Protein AF-A0A1R2C4S9-F1 (afdb_monomer_lite)

Secondary structure (DSSP, 8-state):
-----TT------SHHHHHHHHHHHHHHHHH-TT-HHHHHHHHHHHSSS---HHHHHHHHHHTGGGTTS--PPPHHHHHHHHHHHHHHTT-HHHHGGGSTT--HHHHHHHHHHHHHHHHHHHSTT--GGGS--S-HHHHTTSHHHHHHHH--TTS-HHHHHH----HHHHHHHHHHHHHHHHHHHTT---HHHHHHHH-S-----PPPP----------

Radius of gyration: 25.65 Å; chains: 1; bounding box: 64×64×57 Å

Organism: NCBI:txid5963

Structure (mmCIF, N/CA/C/O backbone):
data_AF-A0A1R2C4S9-F1
#
_entry.id   AF-A0A1R2C4S9-F1
#
loop_
_atom_site.group_PDB
_atom_site.id
_atom_site.type_symbol
_atom_site.label_atom_id
_atom_site.label_alt_id
_atom_site.label_comp_id
_atom_site.label_asym_id
_atom_site.label_entity_id
_atom_site.label_seq_id
_atom_site.pdbx_PDB_ins_code
_atom_site.Cartn_x
_atom_site.Cartn_y
_atom_site.Cartn_z
_atom_site.occupancy
_atom_site.B_iso_or_equiv
_atom_site.auth_seq_id
_atom_site.auth_comp_id
_atom_site.auth_asym_id
_atom_site.auth_atom_id
_atom_site.pdbx_PDB_model_num
ATOM 1 N N . MET A 1 1 ? 7.657 27.910 24.500 1.00 35.84 1 MET A N 1
ATOM 2 C CA . MET A 1 1 ? 8.066 26.698 23.753 1.00 35.84 1 MET A CA 1
ATOM 3 C C . MET A 1 1 ? 7.091 25.576 24.098 1.00 35.84 1 MET A C 1
ATOM 5 O O . MET A 1 1 ? 7.087 25.134 25.235 1.00 35.84 1 MET A O 1
ATOM 9 N N . LYS A 1 2 ? 6.164 25.211 23.198 1.00 35.69 2 LYS A N 1
ATOM 10 C CA . LYS A 1 2 ? 5.132 24.192 23.479 1.00 35.69 2 LYS A CA 1
ATOM 11 C C . LYS A 1 2 ? 5.667 22.795 23.142 1.00 35.69 2 LYS A C 1
ATOM 13 O O . LYS A 1 2 ? 6.076 22.551 22.010 1.00 35.69 2 LYS A O 1
ATOM 18 N N . ASP A 1 3 ? 5.636 21.910 24.136 1.00 40.53 3 ASP A N 1
ATOM 19 C CA . ASP A 1 3 ? 6.006 20.492 24.088 1.00 40.53 3 ASP A CA 1
ATOM 20 C C . ASP A 1 3 ? 5.394 19.738 22.894 1.00 40.53 3 ASP A C 1
ATOM 22 O O . ASP A 1 3 ? 4.250 19.279 22.932 1.00 40.53 3 ASP A O 1
ATOM 26 N N . ASN A 1 4 ? 6.189 19.544 21.841 1.00 35.97 4 ASN A N 1
ATOM 27 C CA . ASN A 1 4 ? 5.798 18.817 20.627 1.00 35.97 4 ASN A CA 1
ATOM 28 C C . ASN A 1 4 ? 6.159 17.313 20.659 1.00 35.97 4 ASN A C 1
ATOM 30 O O . ASN A 1 4 ? 5.983 16.598 19.674 1.00 35.97 4 ASN A O 1
ATOM 34 N N . LEU A 1 5 ? 6.641 16.797 21.796 1.00 45.56 5 LEU A N 1
ATOM 35 C CA . LEU A 1 5 ? 7.156 15.423 21.924 1.00 45.56 5 LEU A CA 1
ATOM 36 C C . LEU A 1 5 ? 6.117 14.379 22.379 1.00 45.56 5 LEU A C 1
ATOM 38 O O . LEU A 1 5 ? 6.393 13.181 22.353 1.00 45.56 5 LEU A O 1
ATOM 42 N N . LYS A 1 6 ? 4.896 14.776 22.766 1.00 50.03 6 LYS A N 1
ATOM 43 C CA . LYS A 1 6 ? 3.965 13.875 23.485 1.00 50.03 6 LYS A CA 1
ATOM 44 C C . LYS A 1 6 ? 3.029 13.011 22.618 1.00 50.03 6 LYS A C 1
ATOM 46 O O . LYS A 1 6 ? 2.237 12.254 23.176 1.00 50.03 6 LYS A O 1
ATOM 51 N N . TYR A 1 7 ? 3.094 13.079 21.281 1.00 48.03 7 TYR A N 1
ATOM 52 C CA . TYR A 1 7 ? 2.058 12.490 20.402 1.00 48.03 7 TYR A CA 1
ATOM 53 C C . TYR A 1 7 ? 2.474 11.328 19.488 1.00 48.03 7 TYR A C 1
ATOM 55 O O . TYR A 1 7 ? 1.641 10.843 18.723 1.00 48.03 7 TYR A O 1
ATOM 63 N N . LYS A 1 8 ? 3.707 10.818 19.559 1.00 53.72 8 LYS A N 1
ATOM 64 C CA . LYS A 1 8 ? 4.197 9.848 18.559 1.00 53.72 8 LYS A CA 1
ATOM 65 C C . LYS A 1 8 ? 4.569 8.467 19.096 1.00 53.72 8 LYS A C 1
ATOM 67 O O . LYS A 1 8 ? 5.447 7.813 18.543 1.00 53.72 8 LYS A O 1
ATOM 72 N N . LYS A 1 9 ? 3.867 7.951 20.110 1.00 61.09 9 LYS A N 1
ATOM 73 C CA . LYS A 1 9 ? 3.976 6.512 20.399 1.00 61.09 9 LYS A CA 1
ATOM 74 C C . LYS A 1 9 ? 3.210 5.730 19.328 1.00 61.09 9 LYS A C 1
ATOM 76 O O . LYS A 1 9 ? 1.982 5.624 19.373 1.00 61.09 9 LYS A O 1
ATOM 81 N N . LEU A 1 10 ? 3.945 5.254 18.323 1.00 63.09 10 LEU A N 1
ATOM 82 C CA . LEU A 1 10 ? 3.444 4.369 17.272 1.00 63.09 10 LEU A CA 1
ATOM 83 C C . LEU A 1 10 ? 2.809 3.123 17.908 1.00 63.09 10 LEU A C 1
ATOM 85 O O . LEU A 1 10 ? 3.190 2.691 18.996 1.00 63.09 10 LEU A O 1
ATOM 89 N N . TRP A 1 11 ? 1.790 2.572 17.259 1.00 66.50 11 TRP A N 1
ATOM 90 C CA . TRP A 1 11 ? 1.245 1.266 17.627 1.00 66.50 11 TRP A CA 1
ATOM 91 C C . TRP A 1 11 ? 2.257 0.218 17.136 1.00 66.50 11 TRP A C 1
ATOM 93 O O . TRP A 1 11 ? 2.224 -0.137 15.956 1.00 66.50 11 TRP A O 1
ATOM 103 N N . SER A 1 12 ? 3.243 -0.157 17.966 1.00 56.84 12 SER A N 1
ATOM 104 C CA . SER A 1 12 ? 4.278 -1.123 17.566 1.00 56.84 12 SER A CA 1
ATOM 105 C C . SER A 1 12 ? 3.708 -2.550 17.549 1.00 56.84 12 SER A C 1
ATOM 107 O O . SER A 1 12 ? 2.515 -2.761 17.765 1.00 56.84 12 SER A O 1
ATOM 109 N N . LEU A 1 13 ? 4.531 -3.537 17.203 1.00 54.06 13 LEU A N 1
ATOM 110 C CA . LEU A 1 13 ? 4.179 -4.963 17.168 1.00 54.06 13 LEU A CA 1
ATOM 111 C C . LEU A 1 13 ? 4.847 -5.715 18.337 1.00 54.06 13 LEU A C 1
ATOM 113 O O . LEU A 1 13 ? 5.388 -6.796 18.161 1.00 54.06 13 LEU A O 1
ATOM 117 N N . ASP A 1 14 ? 4.848 -5.120 19.527 1.00 56.97 14 ASP A N 1
ATOM 118 C CA . ASP A 1 14 ? 5.255 -5.763 20.784 1.00 56.97 14 ASP A CA 1
ATOM 119 C C . ASP A 1 14 ? 4.114 -6.625 21.359 1.00 56.97 14 ASP A C 1
ATOM 121 O O . ASP A 1 14 ? 2.940 -6.341 21.123 1.00 56.97 14 ASP A O 1
ATOM 125 N N . VAL A 1 15 ? 4.442 -7.596 22.222 1.00 55.81 15 VAL A N 1
ATOM 126 C CA . VAL A 1 15 ? 3.488 -8.459 22.964 1.00 55.81 15 VAL A CA 1
ATOM 127 C C . VAL A 1 15 ? 2.365 -7.658 23.644 1.00 55.81 15 VAL A C 1
ATOM 129 O O . VAL A 1 15 ? 1.211 -8.078 23.661 1.00 55.81 15 VAL A O 1
ATOM 132 N N . ARG A 1 16 ? 2.677 -6.445 24.119 1.00 57.28 16 ARG A N 1
ATOM 133 C CA . ARG A 1 16 ? 1.704 -5.504 24.697 1.00 57.28 16 ARG A CA 1
ATOM 134 C C . ARG A 1 16 ? 0.563 -5.159 23.730 1.00 57.28 16 ARG A C 1
ATOM 136 O O . ARG A 1 16 ? -0.572 -5.029 24.169 1.00 57.28 16 ARG A O 1
ATOM 143 N N . HIS A 1 17 ? 0.828 -5.067 22.426 1.00 66.62 17 HIS A N 1
ATOM 144 C CA . HIS A 1 17 ? -0.144 -4.650 21.411 1.00 66.62 17 HIS A CA 1
ATOM 145 C C . HIS A 1 17 ? -1.146 -5.724 21.006 1.00 66.62 17 HIS A C 1
ATOM 147 O O . HIS A 1 17 ? -2.209 -5.354 20.528 1.00 66.62 17 HIS A O 1
ATOM 153 N N . ILE A 1 18 ? -0.875 -7.010 21.246 1.00 73.12 18 ILE A N 1
ATOM 154 C CA . ILE A 1 18 ? -1.893 -8.062 21.068 1.00 73.12 18 ILE A CA 1
ATOM 155 C C . ILE A 1 18 ? -3.021 -7.853 22.085 1.00 73.12 18 ILE A C 1
ATOM 157 O O . ILE A 1 18 ? -4.198 -7.950 21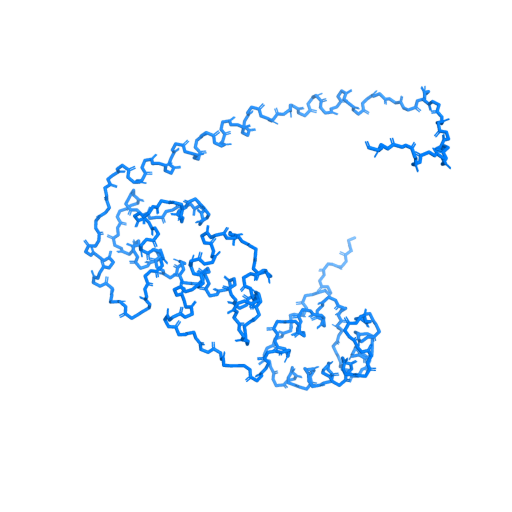.750 1.00 73.12 18 ILE A O 1
ATOM 161 N N . GLN A 1 19 ? -2.664 -7.484 23.317 1.00 79.12 19 GLN A N 1
ATOM 162 C CA . GLN A 1 19 ? -3.642 -7.168 24.349 1.00 79.12 19 GLN A CA 1
ATOM 163 C C . GLN A 1 19 ? -4.336 -5.828 24.079 1.00 79.12 19 GLN A C 1
ATOM 165 O O . GLN A 1 19 ? -5.550 -5.742 24.235 1.00 79.12 19 GLN A O 1
ATOM 170 N N . GLU A 1 20 ? -3.609 -4.805 23.603 1.00 83.56 20 GLU A N 1
ATOM 171 C CA . GLU A 1 20 ? -4.245 -3.549 23.168 1.00 83.56 20 GLU A CA 1
ATOM 172 C C . GLU A 1 20 ? -5.217 -3.762 21.995 1.00 83.56 20 GLU A C 1
ATOM 174 O O . GLU A 1 20 ? -6.274 -3.135 21.965 1.00 83.56 20 GLU A O 1
ATOM 179 N N . ASP A 1 21 ? -4.869 -4.631 21.042 1.00 87.75 21 ASP A N 1
ATOM 180 C CA . ASP A 1 21 ? -5.708 -4.963 19.889 1.00 87.75 21 ASP A CA 1
ATOM 181 C C . ASP A 1 21 ? -6.969 -5.713 20.329 1.00 87.75 21 ASP A C 1
ATOM 183 O O . ASP A 1 21 ? -8.054 -5.336 19.896 1.00 87.75 21 ASP A O 1
ATOM 187 N N . LYS A 1 22 ? -6.853 -6.682 21.249 1.00 88.06 22 LYS A N 1
ATOM 188 C CA . LYS A 1 22 ? -8.006 -7.400 21.815 1.00 88.06 22 LYS A CA 1
ATOM 189 C C . LYS A 1 22 ? -8.966 -6.458 22.547 1.00 88.06 22 LYS A C 1
ATOM 191 O O . LYS A 1 22 ? -10.160 -6.465 22.291 1.00 88.06 22 LYS A O 1
ATOM 196 N N . VAL A 1 23 ? -8.443 -5.573 23.399 1.00 89.56 23 VAL A N 1
ATOM 197 C CA . VAL A 1 23 ? -9.281 -4.587 24.107 1.00 89.56 23 VAL A CA 1
ATOM 198 C C . VAL A 1 23 ? -9.929 -3.603 23.124 1.00 89.56 23 VAL A C 1
ATOM 200 O O . VAL A 1 23 ? -11.071 -3.179 23.310 1.00 89.56 23 VAL A O 1
ATOM 203 N N . LEU A 1 24 ? -9.212 -3.209 22.067 1.00 90.38 24 LEU A N 1
ATOM 204 C CA . LEU A 1 24 ? -9.782 -2.377 21.012 1.00 90.38 24 LEU A CA 1
ATOM 205 C C . LEU A 1 24 ? -10.889 -3.121 20.249 1.00 90.38 24 LEU A C 1
ATOM 207 O O . LEU A 1 24 ? -11.897 -2.496 19.927 1.00 90.38 24 LEU A O 1
ATOM 211 N N . GLU A 1 25 ? -10.724 -4.414 19.982 1.00 91.69 25 GLU A N 1
ATOM 212 C CA . GLU A 1 25 ? -11.737 -5.274 19.367 1.00 91.69 25 GLU A CA 1
ATOM 213 C C . GLU A 1 25 ? -13.010 -5.340 20.219 1.00 91.69 25 GLU A C 1
ATOM 215 O O . GLU A 1 25 ? -14.068 -4.934 19.730 1.00 91.69 25 GLU A O 1
ATOM 220 N N . ASP A 1 26 ? -12.885 -5.664 21.510 1.00 91.81 26 ASP A N 1
ATOM 221 C CA . ASP A 1 26 ? -14.004 -5.716 22.464 1.00 91.81 26 ASP A CA 1
ATOM 222 C C . ASP A 1 26 ? -14.781 -4.383 22.503 1.00 91.81 26 ASP A C 1
ATOM 224 O O . ASP A 1 26 ? -16.014 -4.329 22.491 1.00 91.81 26 ASP A O 1
ATOM 228 N N . TYR A 1 27 ? -14.067 -3.252 22.514 1.00 91.69 27 TYR A N 1
ATOM 229 C CA . TYR A 1 27 ? -14.706 -1.936 22.529 1.00 91.69 27 TYR A CA 1
ATOM 230 C C . TYR A 1 27 ? -15.342 -1.534 21.203 1.00 91.69 27 TYR A C 1
ATOM 232 O O . TYR A 1 27 ? -16.311 -0.764 21.204 1.00 91.69 27 TYR A O 1
ATOM 240 N N . VAL A 1 28 ? -14.807 -1.999 20.077 1.00 92.00 28 VAL A N 1
ATOM 241 C CA . VAL A 1 28 ? -15.431 -1.773 18.773 1.00 92.00 28 V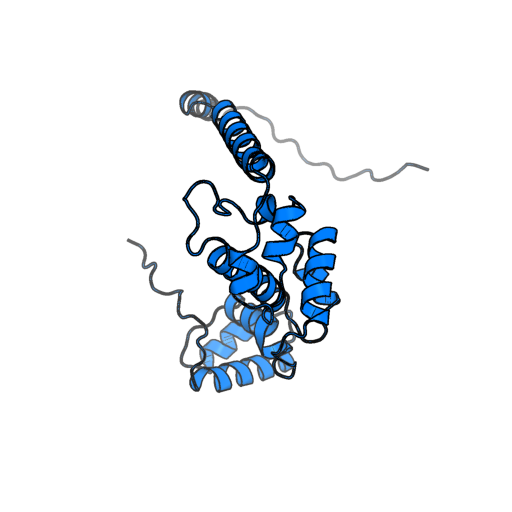AL A CA 1
ATOM 242 C C . VAL A 1 28 ? -16.701 -2.606 18.638 1.00 92.00 28 VAL A C 1
ATOM 244 O O . VAL A 1 28 ? -17.677 -2.090 18.091 1.00 92.00 28 VAL A O 1
ATOM 247 N N . GLU A 1 29 ? -16.722 -3.827 19.169 1.00 90.12 29 GLU A N 1
ATOM 248 C CA . GLU A 1 29 ? -17.923 -4.661 19.239 1.00 90.12 29 GLU A CA 1
ATOM 249 C C . GLU A 1 29 ? -18.995 -4.017 20.134 1.00 90.12 29 GLU A C 1
ATOM 251 O O . GLU A 1 29 ? -20.140 -3.860 19.715 1.00 90.12 29 GLU A O 1
ATOM 256 N N . LEU A 1 30 ? -18.603 -3.502 21.305 1.00 91.56 30 LEU A N 1
ATOM 257 C CA . LEU A 1 30 ? -19.527 -2.901 22.270 1.00 91.56 30 LEU A CA 1
ATOM 258 C C . LEU A 1 30 ? -20.089 -1.526 21.855 1.00 91.56 30 LEU A C 1
ATOM 260 O O . LEU A 1 30 ? -21.263 -1.238 22.083 1.00 91.56 30 LEU A O 1
ATOM 264 N N . TYR A 1 31 ? -19.264 -0.625 21.306 1.00 89.75 31 TYR A N 1
ATOM 265 C CA . TYR A 1 31 ? -19.677 0.760 20.994 1.00 89.75 31 TYR A CA 1
ATOM 266 C C . TYR A 1 31 ? -19.898 1.035 19.506 1.00 89.75 31 TYR A C 1
ATOM 268 O O . TYR A 1 31 ? -20.345 2.133 19.144 1.00 89.75 31 TYR A O 1
ATOM 276 N N . GLY A 1 32 ? -19.553 0.082 18.643 1.00 87.94 32 GLY A N 1
ATOM 277 C CA . GLY A 1 32 ? -19.592 0.232 17.198 1.00 87.94 32 GLY A CA 1
ATOM 278 C C . GLY A 1 32 ? -18.519 1.172 16.631 1.00 87.94 32 GLY A C 1
ATOM 279 O O . GLY A 1 32 ? -17.887 1.989 17.302 1.00 87.94 32 GLY A O 1
ATOM 280 N N . ARG A 1 33 ? -18.362 1.125 15.305 1.00 88.00 33 ARG A N 1
ATOM 281 C CA . ARG A 1 33 ? -17.308 1.825 14.533 1.00 88.00 33 ARG A CA 1
ATOM 282 C C . ARG A 1 33 ? -17.546 3.330 14.319 1.00 88.00 33 ARG A C 1
ATOM 284 O O . ARG A 1 33 ? -16.886 3.943 13.481 1.00 88.00 33 ARG A O 1
ATOM 291 N N . LYS A 1 34 ? -18.511 3.930 15.024 1.00 86.56 34 LYS A N 1
ATOM 292 C CA . LYS A 1 34 ? -18.878 5.354 14.881 1.00 86.56 34 LYS A CA 1
ATOM 293 C C . LYS A 1 34 ? -18.294 6.230 15.998 1.00 86.56 34 LYS A C 1
ATOM 295 O O . LYS A 1 34 ? -18.044 7.411 15.781 1.00 86.56 34 LYS A O 1
ATOM 300 N N . ASN A 1 35 ? -17.981 5.647 17.159 1.00 89.69 35 ASN A N 1
ATOM 301 C CA . ASN A 1 35 ? -17.670 6.390 18.386 1.00 89.69 35 ASN A CA 1
ATOM 302 C C . ASN A 1 35 ? -16.201 6.276 18.837 1.00 89.69 35 ASN A C 1
ATOM 304 O O . ASN A 1 35 ? -15.906 6.069 20.016 1.00 89.69 35 ASN A O 1
ATOM 308 N N . TRP A 1 36 ? -15.252 6.491 17.919 1.00 91.31 36 TRP A N 1
ATOM 309 C CA . TRP A 1 36 ? -13.807 6.351 18.178 1.00 91.31 36 TRP A CA 1
ATOM 310 C C . TRP A 1 36 ? -13.270 7.215 19.327 1.00 91.31 36 TRP A C 1
ATOM 312 O O . TRP A 1 36 ? -12.324 6.814 20.000 1.00 91.31 36 TRP A O 1
ATOM 322 N N . LYS A 1 37 ? -13.871 8.386 19.594 1.00 91.31 37 LYS A N 1
ATOM 323 C CA . LYS A 1 37 ? -13.505 9.234 20.746 1.00 91.31 37 LYS A CA 1
ATOM 324 C C . LYS A 1 37 ? -13.796 8.538 22.080 1.00 91.31 37 LYS A C 1
ATOM 326 O O . LYS A 1 37 ? -12.971 8.598 22.987 1.00 91.31 37 LYS A O 1
ATOM 331 N N . LYS A 1 38 ? -14.953 7.877 22.195 1.00 91.00 38 LYS A N 1
ATOM 332 C CA . LYS A 1 38 ? -15.356 7.130 23.397 1.00 91.00 38 LYS A CA 1
ATOM 333 C C . LYS A 1 38 ? -14.485 5.888 23.570 1.00 91.00 38 LYS A C 1
ATOM 335 O O . LYS A 1 38 ? -13.969 5.670 24.662 1.00 91.00 38 LYS A O 1
ATOM 340 N N . ILE A 1 39 ? -14.263 5.153 22.478 1.00 90.31 39 ILE A N 1
ATOM 341 C CA . ILE A 1 39 ? -13.388 3.973 22.444 1.00 90.31 39 ILE A CA 1
ATOM 342 C C . ILE A 1 39 ? -11.979 4.345 22.913 1.00 90.31 39 ILE A C 1
ATOM 344 O O . ILE A 1 39 ? -11.479 3.753 23.859 1.00 90.31 39 ILE A O 1
ATOM 348 N N . ALA A 1 40 ? -11.370 5.387 22.343 1.00 90.12 40 ALA A N 1
ATOM 349 C CA . ALA A 1 40 ? -10.016 5.803 22.706 1.00 90.12 40 ALA A CA 1
ATOM 350 C C . ALA A 1 40 ? -9.878 6.241 24.173 1.00 90.12 40 ALA A C 1
ATOM 352 O O . ALA A 1 40 ? -8.857 5.952 24.798 1.00 90.12 40 ALA A O 1
ATOM 353 N N . LYS A 1 41 ? -10.896 6.912 24.735 1.00 89.81 41 LYS A N 1
ATOM 354 C CA . LYS A 1 41 ? -10.920 7.271 26.162 1.00 89.81 41 LYS A CA 1
ATOM 355 C C . LYS A 1 41 ? -10.920 6.022 27.040 1.00 89.81 41 LYS A C 1
ATOM 357 O O . LYS A 1 41 ? -10.074 5.919 27.917 1.00 89.81 41 LYS A O 1
ATOM 362 N N . LYS A 1 42 ? -11.822 5.070 26.782 1.00 89.81 42 LYS A N 1
ATOM 363 C CA . LYS A 1 42 ? -11.895 3.825 27.563 1.00 89.81 42 LYS A CA 1
ATOM 364 C C . LYS A 1 42 ? -10.638 2.972 27.409 1.00 89.81 42 LYS A C 1
ATOM 366 O O . LYS A 1 42 ? -10.083 2.528 28.405 1.00 89.81 42 LYS A O 1
ATOM 371 N N . LEU A 1 43 ? -10.129 2.855 26.184 1.00 88.00 43 LEU A N 1
ATOM 372 C CA . LEU A 1 43 ? -8.879 2.165 25.884 1.00 88.00 43 LEU A CA 1
ATOM 373 C C . LEU A 1 43 ? -7.692 2.775 26.652 1.00 88.00 43 LEU A C 1
ATOM 375 O O . LEU A 1 43 ? -6.913 2.055 27.257 1.00 88.00 43 LEU A O 1
ATOM 379 N N . THR A 1 44 ? -7.582 4.106 26.686 1.00 87.50 44 THR A N 1
ATOM 380 C CA . THR A 1 44 ? -6.521 4.806 27.435 1.00 87.50 44 THR A CA 1
ATOM 381 C C . THR A 1 44 ? -6.657 4.654 28.953 1.00 87.50 44 THR A C 1
ATOM 383 O O . THR A 1 44 ? -5.660 4.730 29.656 1.00 87.50 44 THR A O 1
ATOM 386 N N . LEU A 1 45 ? -7.873 4.476 29.477 1.00 86.81 45 LEU A N 1
ATOM 387 C CA . LEU A 1 45 ? -8.080 4.234 30.910 1.00 86.81 45 LEU A CA 1
ATOM 388 C C . LEU A 1 45 ? -7.710 2.802 31.306 1.00 86.81 45 LEU A C 1
ATOM 390 O O . LEU A 1 45 ? -7.235 2.580 32.412 1.00 86.81 45 LEU A O 1
ATOM 394 N N . GLN A 1 46 ? -7.927 1.839 30.410 1.00 84.88 46 GLN A N 1
ATOM 395 C CA . GLN A 1 46 ? -7.654 0.427 30.674 1.00 84.88 46 GLN A CA 1
ATOM 396 C C . GLN A 1 46 ? -6.185 0.046 30.453 1.00 84.88 46 GLN A C 1
ATOM 398 O O . GLN A 1 46 ? -5.700 -0.913 31.045 1.00 84.88 46 GLN A O 1
ATOM 403 N N . ILE A 1 47 ? -5.473 0.777 29.597 1.00 82.62 47 ILE A N 1
ATOM 404 C CA . ILE A 1 47 ? -4.093 0.475 29.216 1.00 82.62 47 ILE A CA 1
ATOM 405 C C . ILE A 1 47 ? -3.201 1.640 29.641 1.00 82.62 47 ILE A C 1
ATOM 407 O O . ILE A 1 47 ? -3.552 2.793 29.421 1.00 82.62 47 ILE A O 1
ATOM 411 N N . SER A 1 48 ? -1.996 1.379 30.154 1.00 75.94 48 SER A N 1
ATOM 412 C CA . SER A 1 48 ? -1.037 2.412 30.601 1.00 75.94 48 SER A CA 1
ATOM 413 C C . SER A 1 48 ? -0.474 3.318 29.484 1.00 75.94 48 SER A C 1
ATOM 415 O O . SER A 1 48 ? 0.534 3.998 29.676 1.00 75.94 48 SER A O 1
ATOM 417 N N . SER A 1 49 ? -1.070 3.320 28.288 1.00 78.81 49 SER A N 1
ATOM 418 C CA . SER A 1 49 ? -0.623 4.083 27.124 1.00 78.81 49 SER A CA 1
ATOM 419 C C . SER A 1 49 ? -1.740 4.974 26.587 1.00 78.81 49 SER A C 1
ATOM 421 O O . SER A 1 49 ? -2.835 4.514 26.269 1.00 78.81 49 SER A O 1
ATOM 423 N N . LYS A 1 50 ? -1.437 6.263 26.400 1.00 83.25 50 LYS A N 1
ATOM 424 C CA . LYS A 1 50 ? -2.372 7.226 25.811 1.00 83.25 50 LYS A CA 1
ATOM 425 C C . LYS A 1 50 ? -2.611 6.909 24.335 1.00 83.25 50 LYS A C 1
ATOM 427 O O . LYS A 1 50 ? -1.683 6.969 23.526 1.00 83.25 50 LYS A O 1
ATOM 432 N N . ARG A 1 51 ? -3.864 6.624 23.971 1.00 85.56 51 ARG A N 1
ATOM 433 C CA . ARG A 1 51 ? -4.294 6.370 22.589 1.00 85.56 51 ARG A CA 1
ATOM 434 C C . ARG A 1 51 ? -5.301 7.415 22.129 1.00 85.56 51 ARG A C 1
ATOM 436 O O . ARG A 1 51 ? -6.210 7.812 22.849 1.00 85.56 51 ARG A O 1
ATOM 443 N N . THR A 1 52 ? -5.132 7.880 20.897 1.00 88.50 52 THR A N 1
ATOM 444 C CA . THR A 1 52 ? -6.051 8.829 20.258 1.00 88.50 52 THR A CA 1
ATOM 445 C C . THR A 1 52 ? -7.111 8.099 19.436 1.00 88.50 52 THR A C 1
ATOM 447 O O . THR A 1 52 ? -6.896 6.982 18.964 1.00 88.50 52 THR A O 1
ATOM 450 N N . ALA A 1 53 ? -8.248 8.759 19.198 1.00 88.81 53 ALA A N 1
ATOM 451 C CA . ALA A 1 53 ? -9.315 8.234 18.340 1.00 88.81 53 ALA A CA 1
ATOM 452 C C . ALA A 1 53 ? -8.813 7.870 16.932 1.00 88.81 53 ALA A C 1
ATOM 454 O O . ALA A 1 53 ? -9.201 6.839 16.388 1.00 88.81 53 ALA A O 1
ATOM 455 N N . LYS A 1 54 ? -7.907 8.687 16.372 1.00 87.12 54 LYS A N 1
ATOM 456 C CA . LYS A 1 54 ? -7.282 8.440 15.067 1.00 87.12 54 LYS A CA 1
ATOM 457 C C . LYS A 1 54 ? -6.479 7.140 15.068 1.00 87.12 54 LYS A C 1
ATOM 459 O O . LYS A 1 54 ? -6.686 6.314 14.190 1.00 87.12 54 LYS A O 1
ATOM 464 N N . GLN A 1 55 ? -5.623 6.943 16.072 1.00 88.00 55 GLN A N 1
ATOM 465 C CA . GLN A 1 55 ? -4.813 5.727 16.200 1.0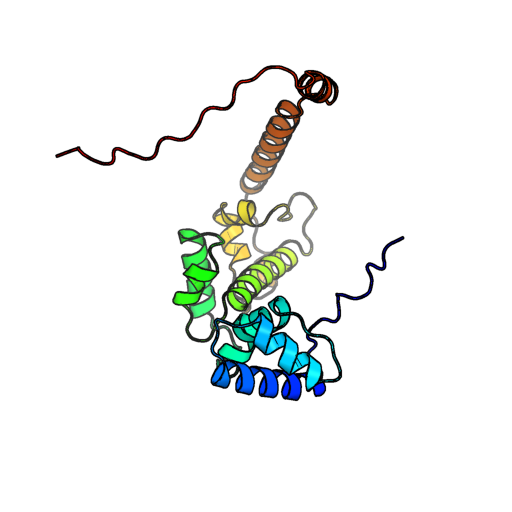0 88.00 55 GLN A CA 1
ATOM 466 C C . GLN A 1 55 ? -5.680 4.471 16.333 1.00 88.00 55 GLN A C 1
ATOM 468 O O . GLN A 1 55 ? -5.410 3.479 15.666 1.00 88.00 55 GLN A O 1
ATOM 473 N N . CYS A 1 56 ? -6.738 4.530 17.150 1.00 89.75 56 CYS A N 1
ATOM 474 C CA . CYS A 1 56 ? -7.656 3.403 17.332 1.00 89.75 56 CYS A CA 1
ATOM 475 C C . CYS A 1 56 ? -8.356 3.039 16.017 1.00 89.75 56 CYS A C 1
ATOM 477 O O . CYS A 1 56 ? -8.345 1.882 15.604 1.00 89.75 56 CYS A O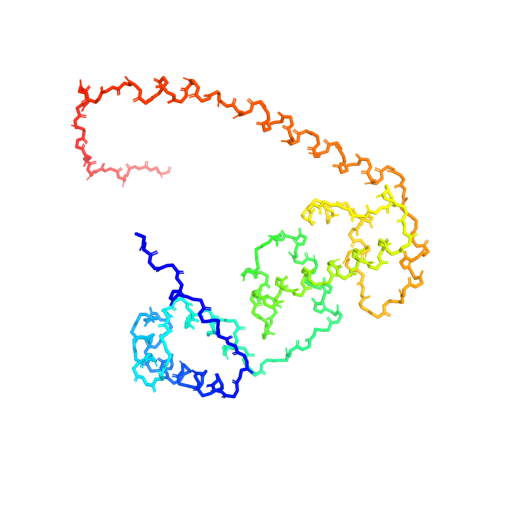 1
ATOM 479 N N . ARG A 1 57 ? -8.909 4.041 15.319 1.00 91.12 57 ARG A N 1
ATOM 480 C CA . ARG A 1 57 ? -9.565 3.840 14.023 1.00 91.12 57 ARG A CA 1
ATOM 481 C C . ARG A 1 57 ? -8.605 3.257 12.989 1.00 91.12 57 ARG A C 1
ATOM 483 O O . ARG A 1 57 ? -8.945 2.291 12.317 1.00 91.12 57 ARG A O 1
ATOM 490 N N . GLU A 1 58 ? -7.409 3.828 12.874 1.00 88.81 58 GLU A N 1
ATOM 491 C CA . GLU A 1 58 ? -6.401 3.388 11.910 1.00 88.81 58 GLU A CA 1
ATOM 492 C C . GLU A 1 58 ? -5.946 1.948 12.181 1.00 88.81 58 GLU A C 1
ATOM 494 O O . GLU A 1 58 ? -5.822 1.158 11.243 1.00 88.81 58 GLU A O 1
ATOM 499 N N . ARG A 1 59 ? -5.735 1.581 13.454 1.00 89.69 59 ARG A N 1
ATOM 500 C CA . ARG A 1 59 ? -5.377 0.210 13.839 1.00 89.69 59 ARG A CA 1
ATOM 501 C C . ARG A 1 59 ? -6.485 -0.774 13.482 1.00 89.69 59 ARG A C 1
ATOM 503 O O . ARG A 1 59 ? -6.201 -1.809 12.878 1.00 89.69 59 ARG A O 1
ATOM 510 N N . TRP A 1 60 ? -7.731 -0.424 13.795 1.00 90.38 60 TRP A N 1
ATOM 511 C CA . TRP A 1 60 ? -8.888 -1.241 13.452 1.00 90.38 60 TRP A CA 1
ATOM 512 C C . TRP A 1 60 ? -9.016 -1.446 11.939 1.00 90.38 60 TRP A C 1
ATOM 514 O O . TRP A 1 60 ? -9.066 -2.580 11.467 1.00 90.38 60 TRP A O 1
ATOM 524 N N . GLU A 1 61 ? -9.024 -0.355 11.169 1.00 88.31 61 GLU A N 1
ATOM 525 C CA . GLU A 1 61 ? -9.241 -0.391 9.720 1.00 88.31 61 GLU A CA 1
ATOM 526 C C . GLU A 1 61 ? -8.109 -1.104 8.966 1.00 88.31 61 GLU A C 1
ATOM 528 O O . GLU A 1 61 ? -8.375 -1.756 7.957 1.00 88.31 61 GLU A O 1
ATOM 533 N N . ASN A 1 62 ? -6.859 -1.009 9.433 1.00 86.56 62 ASN A N 1
ATOM 534 C CA . ASN A 1 62 ? -5.708 -1.547 8.704 1.00 86.56 62 ASN A CA 1
ATOM 535 C C . ASN A 1 62 ? -5.242 -2.929 9.163 1.00 86.56 62 ASN A C 1
ATOM 537 O O . ASN A 1 62 ? -4.577 -3.608 8.373 1.00 86.56 62 ASN A O 1
ATOM 541 N N . LYS A 1 63 ? -5.506 -3.307 10.420 1.00 84.44 63 LYS A N 1
ATOM 542 C CA . LYS A 1 63 ? -4.977 -4.532 11.035 1.00 84.44 63 LYS A CA 1
ATOM 543 C C . LYS A 1 63 ? -6.079 -5.417 11.603 1.00 84.44 63 LYS A C 1
ATOM 545 O O . LYS A 1 63 ? -6.295 -6.479 11.036 1.00 84.44 63 LYS A O 1
ATOM 550 N N . ILE A 1 64 ? -6.789 -4.975 12.642 1.00 86.06 64 ILE A N 1
ATOM 551 C CA . ILE A 1 64 ? -7.708 -5.845 13.409 1.00 86.06 64 ILE A CA 1
ATOM 552 C C . ILE A 1 64 ? -8.833 -6.387 12.524 1.00 86.06 64 ILE A C 1
ATOM 554 O O . ILE A 1 64 ? -9.036 -7.593 12.453 1.00 8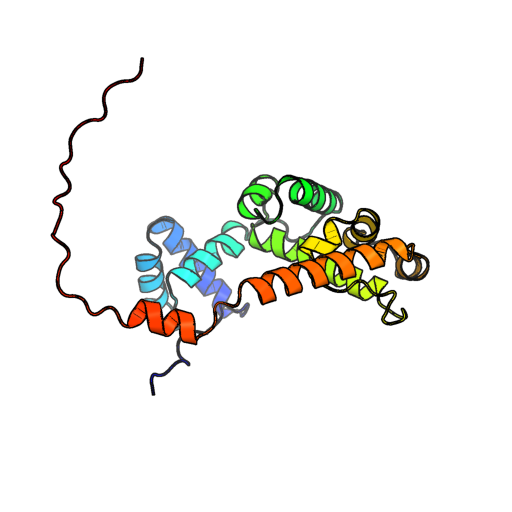6.06 64 ILE A O 1
ATOM 558 N N . LYS A 1 65 ? -9.475 -5.525 11.721 1.00 84.19 65 LYS A N 1
ATOM 559 C CA . LYS A 1 65 ? -10.530 -5.937 10.777 1.00 84.19 65 LYS A CA 1
ATOM 560 C C . LYS A 1 65 ? -10.100 -7.074 9.834 1.00 84.19 65 LYS A C 1
ATOM 562 O O . LYS A 1 65 ? -10.941 -7.821 9.348 1.00 84.19 65 LYS A O 1
ATOM 567 N N . PHE A 1 66 ? -8.807 -7.166 9.533 1.00 83.50 66 PHE A N 1
ATOM 568 C CA . PHE A 1 66 ? -8.235 -8.125 8.592 1.00 83.50 66 PHE A CA 1
ATOM 569 C C . PHE A 1 66 ? -7.320 -9.150 9.285 1.00 83.50 66 PHE A C 1
ATOM 571 O O . PHE A 1 66 ? -6.523 -9.791 8.607 1.00 83.50 66 PHE A O 1
ATOM 578 N N . GLN A 1 67 ? -7.402 -9.317 10.611 1.00 79.75 67 GLN A N 1
ATOM 579 C CA . GLN A 1 67 ? -6.455 -10.144 11.372 1.00 79.75 67 GLN A CA 1
ATOM 580 C C . GLN A 1 67 ? -6.468 -11.626 10.974 1.00 79.75 67 GLN A C 1
ATOM 582 O O . GLN A 1 67 ? -5.433 -12.283 11.023 1.00 79.75 67 GLN A O 1
ATOM 587 N N . HIS A 1 68 ? -7.617 -12.128 10.518 1.00 77.12 68 HIS A N 1
ATOM 588 C CA . HIS A 1 68 ? -7.784 -13.506 10.047 1.00 77.12 68 HIS A CA 1
ATOM 589 C C . HIS A 1 68 ? -7.538 -13.669 8.539 1.00 77.12 68 HIS A C 1
ATOM 591 O O . HIS A 1 68 ? -7.674 -14.768 8.007 1.00 77.12 68 HIS A O 1
ATOM 597 N N . ALA A 1 69 ? -7.208 -12.589 7.824 1.00 75.38 69 ALA A N 1
ATOM 598 C CA . ALA A 1 69 ? -7.007 -12.650 6.386 1.00 75.38 69 ALA A CA 1
ATOM 599 C C . ALA A 1 69 ? -5.583 -13.113 6.025 1.00 75.38 69 ALA A C 1
ATOM 601 O O . ALA A 1 69 ? -4.618 -12.731 6.697 1.00 75.38 69 ALA A O 1
ATOM 602 N N . PRO A 1 70 ? -5.410 -13.864 4.920 1.00 74.25 70 PRO A N 1
ATOM 603 C CA . PRO A 1 70 ? -4.090 -14.264 4.450 1.00 74.25 70 PRO A CA 1
ATOM 604 C C . PRO A 1 70 ? -3.197 -13.044 4.207 1.00 74.25 70 PRO A C 1
ATOM 606 O O . PRO A 1 70 ? -3.570 -12.109 3.492 1.00 74.25 70 PRO A O 1
ATOM 609 N N . CYS A 1 71 ? -1.983 -13.046 4.761 1.00 75.31 71 CYS A N 1
ATOM 610 C CA . CYS A 1 71 ? -1.039 -11.943 4.564 1.00 75.31 71 CYS A CA 1
ATOM 611 C C . CYS A 1 71 ? -0.339 -12.003 3.194 1.00 75.31 71 CYS A C 1
ATOM 613 O O . CYS A 1 71 ? 0.108 -10.976 2.680 1.00 75.31 71 CYS A O 1
ATOM 615 N N . PHE A 1 72 ? -0.291 -13.185 2.578 1.00 86.19 72 PHE A N 1
ATOM 616 C CA . PHE A 1 72 ? 0.456 -13.442 1.352 1.00 86.19 72 PHE A CA 1
ATOM 617 C C . PHE A 1 72 ? -0.210 -12.828 0.122 1.00 86.19 72 PHE A C 1
ATOM 619 O O . PHE A 1 72 ? -1.433 -12.784 0.030 1.00 86.19 72 PHE A O 1
ATOM 626 N N . TRP A 1 73 ? 0.614 -12.345 -0.806 1.00 90.81 73 TRP A N 1
ATOM 627 C CA . TRP A 1 73 ? 0.189 -11.865 -2.118 1.00 90.81 73 TRP A CA 1
ATOM 628 C C . TRP A 1 73 ? 0.503 -12.922 -3.170 1.00 90.81 73 TRP A C 1
ATOM 630 O O . TRP A 1 73 ? 1.667 -13.320 -3.339 1.00 90.81 73 TRP A O 1
ATOM 640 N N . SER A 1 74 ? -0.544 -13.372 -3.850 1.00 92.31 74 SER A N 1
ATOM 641 C CA . SER A 1 74 ? -0.459 -14.208 -5.039 1.00 92.31 74 SER A CA 1
ATOM 642 C C . SER A 1 74 ? -0.113 -13.372 -6.271 1.00 92.31 74 SER A C 1
ATOM 644 O O . SER A 1 74 ? -0.312 -12.159 -6.321 1.00 92.31 74 SER A O 1
ATOM 646 N N . GLU A 1 75 ? 0.400 -14.039 -7.299 1.00 91.31 75 GLU A N 1
ATOM 647 C CA . GLU A 1 75 ? 0.733 -13.386 -8.566 1.00 91.31 75 GLU A CA 1
ATOM 648 C C . GLU A 1 75 ? -0.519 -12.866 -9.292 1.00 91.31 75 GLU A C 1
ATOM 650 O O . GLU A 1 75 ? -0.475 -11.817 -9.929 1.00 91.31 75 GLU A O 1
ATOM 655 N N . ALA A 1 76 ? -1.649 -13.567 -9.156 1.00 92.94 76 ALA A N 1
ATOM 656 C CA . ALA A 1 76 ? -2.933 -13.122 -9.689 1.00 92.94 76 ALA A CA 1
ATOM 657 C C . ALA A 1 76 ? -3.415 -11.836 -8.997 1.00 92.94 76 ALA A C 1
ATOM 659 O O . ALA A 1 76 ? -3.826 -10.897 -9.676 1.00 92.94 76 ALA A O 1
ATOM 660 N N . GLU A 1 77 ? -3.295 -11.751 -7.667 1.00 94.56 77 GLU A N 1
ATOM 661 C CA . GLU A 1 77 ? -3.615 -10.526 -6.923 1.00 94.56 77 GLU A CA 1
ATOM 662 C C . GLU A 1 77 ? -2.680 -9.367 -7.292 1.00 94.56 77 GLU A C 1
ATOM 664 O O . GLU A 1 77 ? -3.138 -8.235 -7.426 1.00 94.56 77 GLU A O 1
ATOM 669 N N . GLU A 1 78 ? -1.379 -9.622 -7.476 1.00 94.31 78 GLU A N 1
ATOM 670 C CA . GLU A 1 78 ? -0.431 -8.595 -7.932 1.00 94.31 78 GLU A CA 1
ATOM 671 C C . GLU A 1 78 ? -0.804 -8.080 -9.334 1.00 94.31 78 GLU A C 1
ATOM 673 O O . GLU A 1 78 ? -0.864 -6.868 -9.540 1.00 94.31 78 GLU A O 1
ATOM 678 N N . LYS A 1 79 ? -1.135 -8.970 -10.281 1.00 94.50 79 LYS A N 1
ATOM 679 C CA . LYS A 1 79 ? -1.591 -8.586 -11.631 1.00 94.50 79 LYS A CA 1
ATOM 680 C C . LYS A 1 79 ? -2.882 -7.766 -11.587 1.00 94.50 79 LYS A C 1
ATOM 682 O O . LYS A 1 79 ? -2.954 -6.709 -12.212 1.00 94.50 79 LYS A O 1
ATOM 687 N N . LEU A 1 80 ? -3.867 -8.212 -10.804 1.00 96.50 80 LEU A N 1
ATOM 688 C CA . LEU A 1 80 ? -5.125 -7.491 -10.599 1.00 96.50 80 LEU A CA 1
ATOM 689 C C . LEU A 1 80 ? -4.896 -6.112 -9.964 1.00 96.50 80 LEU A C 1
ATOM 691 O O . LEU A 1 80 ? -5.560 -5.139 -10.309 1.00 96.50 80 LEU A O 1
ATOM 695 N N . LEU A 1 81 ? -3.940 -5.999 -9.040 1.00 96.75 81 LEU A N 1
ATOM 696 C CA . LEU A 1 81 ? -3.621 -4.729 -8.393 1.00 96.75 81 LEU A CA 1
ATOM 697 C C . LEU A 1 81 ? -3.132 -3.710 -9.420 1.00 96.75 81 LEU A C 1
ATOM 699 O O . LEU A 1 81 ? -3.603 -2.573 -9.434 1.00 96.75 81 LEU A O 1
ATOM 703 N N . PHE A 1 82 ? -2.206 -4.115 -10.285 1.00 95.31 82 PHE A N 1
ATOM 704 C CA . PHE A 1 82 ? -1.682 -3.220 -11.307 1.00 95.31 82 PHE A CA 1
ATOM 705 C C . PHE A 1 82 ? -2.735 -2.859 -12.359 1.00 95.31 82 PHE A C 1
ATOM 707 O O . PHE A 1 82 ? -2.813 -1.690 -12.728 1.00 95.31 82 PHE A O 1
ATOM 714 N N . SER A 1 83 ? -3.604 -3.787 -12.774 1.00 95.69 83 SER A N 1
ATOM 715 C CA . SER A 1 83 ? -4.688 -3.463 -13.716 1.00 95.69 83 SER A CA 1
ATOM 716 C C . SER A 1 83 ? -5.716 -2.486 -13.123 1.00 95.69 83 SER A C 1
ATOM 718 O O . SER A 1 83 ? -6.109 -1.513 -13.772 1.00 95.69 83 SER A O 1
ATOM 720 N N . LEU A 1 84 ? -6.100 -2.672 -11.857 1.00 96.94 84 LEU A N 1
ATOM 721 C CA . LEU A 1 84 ? -7.003 -1.754 -11.162 1.00 96.94 84 LEU A CA 1
ATOM 722 C C . LEU A 1 84 ? -6.356 -0.389 -10.915 1.00 96.94 84 LEU A C 1
ATOM 724 O O . LEU A 1 84 ? -7.041 0.628 -11.001 1.00 96.94 84 LEU A O 1
ATOM 728 N N . HIS A 1 85 ? -5.049 -0.338 -10.637 1.00 96.19 85 HIS A N 1
ATOM 729 C CA . HIS A 1 85 ? -4.323 0.930 -10.517 1.00 96.19 85 HIS A CA 1
ATOM 730 C C . HIS A 1 85 ? -4.293 1.697 -11.841 1.00 96.19 85 HIS A C 1
ATOM 732 O O . HIS A 1 85 ? -4.502 2.906 -11.831 1.00 96.19 85 HIS A O 1
ATOM 738 N N . MET A 1 86 ? -4.151 1.009 -12.976 1.00 92.81 86 MET A N 1
ATOM 739 C CA . MET A 1 86 ? -4.250 1.647 -14.294 1.00 92.81 86 MET A CA 1
ATOM 740 C C . MET A 1 86 ? -5.624 2.276 -14.547 1.00 92.81 86 MET A C 1
ATOM 742 O O . MET A 1 86 ? -5.714 3.310 -15.199 1.00 92.81 86 MET A O 1
ATOM 746 N N . THR A 1 87 ? -6.685 1.685 -13.994 1.00 94.81 87 THR A N 1
ATOM 747 C CA . THR A 1 87 ? -8.062 2.168 -14.178 1.00 94.81 87 THR A CA 1
ATOM 748 C C . THR A 1 87 ? -8.425 3.279 -13.187 1.00 94.81 87 THR A C 1
ATOM 750 O O . THR A 1 87 ? -9.029 4.285 -13.548 1.00 94.81 87 THR A O 1
ATOM 753 N N . PHE A 1 88 ? -8.073 3.110 -11.910 1.00 94.94 88 PHE A N 1
ATOM 754 C CA . PHE A 1 88 ? -8.543 3.972 -10.820 1.00 94.94 88 PHE A CA 1
ATOM 755 C C . PHE A 1 88 ? -7.470 4.906 -10.244 1.00 94.94 88 PHE A C 1
ATOM 757 O O . PHE A 1 88 ? -7.791 5.768 -9.421 1.00 94.94 88 PHE A O 1
ATOM 764 N N . GLY A 1 89 ? -6.203 4.746 -10.624 1.00 94.00 89 GLY A N 1
ATOM 765 C CA . GLY A 1 89 ? -5.071 5.464 -10.045 1.00 94.00 89 GLY A CA 1
ATOM 766 C C . GLY A 1 89 ? -4.895 5.175 -8.550 1.00 94.00 89 GLY A C 1
ATOM 767 O O . GLY A 1 89 ? -5.133 4.071 -8.062 1.00 94.00 89 GLY A O 1
ATOM 768 N N . ASN A 1 90 ? -4.526 6.197 -7.774 1.00 95.00 90 ASN A N 1
ATOM 769 C CA . ASN A 1 90 ? -4.249 6.073 -6.333 1.00 95.00 90 ASN A CA 1
ATOM 770 C C . ASN A 1 90 ? -5.518 6.004 -5.451 1.00 95.00 90 ASN A C 1
ATOM 772 O O . ASN A 1 90 ? -5.483 6.349 -4.267 1.00 95.00 90 ASN A O 1
ATOM 776 N N . LYS A 1 91 ? -6.655 5.552 -5.993 1.00 95.56 91 LYS A N 1
ATOM 777 C CA . LYS A 1 91 ? -7.924 5.403 -5.260 1.00 95.56 91 LYS A CA 1
ATOM 778 C C . LYS A 1 91 ? -7.956 4.086 -4.470 1.00 95.56 91 LYS A C 1
ATOM 780 O O . LYS A 1 91 ? -8.819 3.235 -4.670 1.00 95.56 91 LYS A O 1
ATOM 785 N N . TRP A 1 92 ? -7.029 3.922 -3.523 1.00 95.56 92 TRP A N 1
ATOM 786 C CA . TRP A 1 92 ? -6.803 2.670 -2.778 1.00 95.56 92 TRP A CA 1
ATOM 787 C C . TRP A 1 92 ? -8.037 2.127 -2.052 1.00 95.56 92 TRP A C 1
ATOM 789 O O . TRP A 1 92 ? -8.199 0.916 -1.933 1.00 95.56 92 TRP A O 1
ATOM 799 N N . ALA A 1 93 ? -8.913 3.010 -1.568 1.00 92.75 93 ALA A N 1
ATOM 800 C CA . ALA A 1 93 ? -10.169 2.615 -0.936 1.00 92.75 93 ALA A CA 1
ATOM 801 C C . ALA A 1 93 ? -11.118 1.915 -1.925 1.00 92.75 93 ALA A C 1
ATOM 803 O O . ALA A 1 93 ? -11.753 0.927 -1.564 1.00 92.75 93 ALA A O 1
ATOM 804 N N . ILE A 1 94 ? -11.175 2.381 -3.177 1.00 95.56 94 ILE A N 1
ATOM 805 C CA . ILE A 1 94 ? -11.971 1.754 -4.241 1.00 95.56 94 ILE A CA 1
ATOM 806 C C . ILE A 1 94 ? -11.341 0.419 -4.626 1.00 95.56 94 ILE A C 1
ATOM 808 O O . ILE A 1 94 ? -12.024 -0.600 -4.603 1.00 95.56 94 ILE A O 1
ATOM 812 N N . ILE A 1 95 ? -10.029 0.411 -4.878 1.00 95.88 95 ILE A N 1
ATOM 813 C CA . ILE A 1 95 ? -9.282 -0.799 -5.245 1.00 95.88 95 ILE A CA 1
ATOM 814 C C . ILE A 1 95 ? -9.434 -1.881 -4.165 1.00 95.88 95 ILE A C 1
ATOM 816 O O . ILE A 1 95 ? -9.622 -3.047 -4.488 1.00 95.88 95 ILE A O 1
ATOM 820 N N . SER A 1 96 ? -9.459 -1.507 -2.881 1.00 94.62 96 SER A N 1
ATOM 821 C CA . SER A 1 96 ? -9.623 -2.467 -1.780 1.00 94.62 96 SER A CA 1
ATOM 822 C C . SER A 1 96 ? -10.915 -3.264 -1.779 1.00 94.62 96 SER A C 1
ATOM 824 O O . SER A 1 96 ? -10.946 -4.347 -1.205 1.00 94.62 96 SER A O 1
ATOM 826 N N . LYS A 1 97 ? -11.952 -2.793 -2.475 1.00 93.69 97 LYS A N 1
ATOM 827 C CA . LYS A 1 97 ? -13.202 -3.542 -2.621 1.00 93.69 97 LYS A CA 1
ATOM 828 C C . LYS A 1 97 ? -13.030 -4.820 -3.453 1.00 93.69 97 LYS A C 1
ATOM 830 O O . LYS A 1 97 ? -13.829 -5.732 -3.298 1.00 93.69 97 LYS A O 1
ATOM 835 N N . TYR A 1 98 ? -11.983 -4.899 -4.277 1.00 94.81 98 TYR A N 1
ATOM 836 C CA . TYR A 1 98 ? -11.679 -6.048 -5.136 1.00 94.81 98 TYR A CA 1
ATOM 837 C C . TYR A 1 98 ? -10.753 -7.082 -4.474 1.00 94.81 98 TYR A C 1
ATOM 839 O O . TYR A 1 98 ? -10.521 -8.142 -5.046 1.00 94.81 98 TYR A O 1
ATOM 847 N N . PHE A 1 99 ? -10.217 -6.794 -3.282 1.00 92.94 99 PHE A N 1
ATOM 848 C CA . PHE A 1 99 ? -9.286 -7.676 -2.576 1.00 92.94 99 PHE A CA 1
ATOM 849 C C . PHE A 1 99 ? -9.877 -8.120 -1.237 1.00 92.94 99 PHE A C 1
ATOM 851 O O . PHE A 1 99 ? -9.641 -7.462 -0.212 1.00 92.94 99 PHE A O 1
ATOM 858 N N . PRO A 1 100 ? -10.642 -9.227 -1.205 1.00 88.50 100 PRO A N 1
ATOM 859 C CA . PRO A 1 100 ? -11.140 -9.759 0.053 1.00 88.50 100 PRO A CA 1
ATOM 860 C C . PRO A 1 100 ? -9.955 -10.055 0.978 1.00 88.50 100 PRO A C 1
ATOM 862 O O . PRO A 1 100 ? -8.968 -10.673 0.590 1.00 88.50 100 PRO A O 1
ATOM 865 N N . GLY A 1 101 ? -10.019 -9.549 2.209 1.00 87.44 101 GLY A N 1
ATOM 866 C CA . GLY A 1 101 ? -8.947 -9.749 3.183 1.00 87.44 101 GLY A CA 1
ATOM 867 C C . GLY A 1 101 ? -7.761 -8.775 3.094 1.00 87.44 101 GLY A C 1
ATOM 868 O O . GLY A 1 101 ? -6.851 -8.871 3.917 1.00 87.44 101 GLY A O 1
ATOM 869 N N . LYS A 1 102 ? -7.740 -7.803 2.169 1.00 90.19 102 LYS A N 1
ATOM 870 C CA . LYS A 1 102 ? -6.680 -6.776 2.118 1.00 90.19 102 LYS A CA 1
ATOM 871 C C . LYS A 1 102 ? -7.219 -5.390 2.473 1.00 90.19 102 LYS A C 1
ATOM 873 O O . LYS A 1 102 ? -8.207 -4.918 1.919 1.00 90.19 102 LYS A O 1
ATOM 878 N N . SER A 1 103 ? -6.515 -4.682 3.356 1.00 90.75 103 SER A N 1
ATOM 879 C CA . SER A 1 103 ? -6.789 -3.265 3.617 1.00 90.75 103 SER A CA 1
ATOM 880 C C . SER A 1 103 ? -6.278 -2.373 2.482 1.00 90.75 103 SER A C 1
ATOM 882 O O . SER A 1 103 ? -5.303 -2.701 1.800 1.00 90.75 103 SER A O 1
ATOM 884 N N . SER A 1 104 ? -6.875 -1.187 2.326 1.00 92.81 104 SER A N 1
ATOM 885 C CA . SER A 1 104 ? -6.396 -0.155 1.392 1.00 92.81 104 SER A CA 1
ATOM 886 C C . SER A 1 104 ? -4.922 0.202 1.626 1.00 92.81 104 SER A C 1
ATOM 888 O O . SER A 1 104 ? -4.172 0.430 0.676 1.00 92.81 104 SER A O 1
ATOM 890 N N . ASN A 1 105 ? -4.468 0.181 2.883 1.00 90.62 105 ASN A N 1
ATOM 891 C CA . ASN A 1 105 ? -3.066 0.393 3.221 1.00 90.62 105 ASN A CA 1
ATOM 892 C C . ASN A 1 105 ? -2.174 -0.781 2.790 1.00 90.62 105 ASN A C 1
ATOM 894 O O . ASN A 1 105 ? -1.082 -0.542 2.283 1.00 90.62 105 ASN A O 1
ATOM 898 N N . SER A 1 106 ? -2.630 -2.030 2.947 1.00 91.56 106 SER A N 1
ATOM 899 C CA . SER A 1 106 ? -1.909 -3.214 2.449 1.00 91.56 106 SER A CA 1
ATOM 900 C C . SER A 1 106 ? -1.708 -3.148 0.933 1.00 91.56 106 SER A C 1
ATOM 902 O O . SER A 1 106 ? -0.599 -3.349 0.446 1.00 91.56 106 SER A O 1
ATOM 904 N N . ILE A 1 107 ? -2.755 -2.764 0.202 1.00 94.75 107 ILE A N 1
ATOM 905 C CA . ILE A 1 107 ? -2.751 -2.593 -1.257 1.00 94.75 107 ILE A CA 1
ATOM 906 C C . ILE A 1 107 ? -1.741 -1.531 -1.692 1.00 94.75 107 ILE A C 1
ATOM 908 O O . ILE A 1 107 ? -0.836 -1.814 -2.478 1.00 94.75 107 ILE A O 1
ATOM 912 N N . LYS A 1 108 ? -1.848 -0.326 -1.120 1.00 94.56 108 LYS A N 1
ATOM 913 C CA . LYS A 1 108 ? -0.909 0.778 -1.354 1.00 94.56 108 LYS A CA 1
ATOM 914 C C . LYS A 1 108 ? 0.534 0.341 -1.079 1.00 94.56 108 LYS A C 1
ATOM 916 O O . LYS A 1 108 ? 1.440 0.618 -1.863 1.00 94.56 108 LYS A O 1
ATOM 921 N N . ASN A 1 109 ? 0.755 -0.355 0.037 1.00 94.31 109 ASN A N 1
ATOM 922 C CA . ASN A 1 109 ? 2.083 -0.816 0.426 1.00 94.31 109 ASN A CA 1
ATOM 923 C C . ASN A 1 109 ? 2.632 -1.859 -0.546 1.00 94.31 109 ASN A C 1
ATOM 925 O O . ASN A 1 109 ? 3.800 -1.753 -0.913 1.00 94.31 109 ASN A O 1
ATOM 929 N N . ASN A 1 110 ? 1.822 -2.826 -0.980 1.00 94.62 110 ASN A N 1
ATOM 930 C CA . ASN A 1 110 ? 2.246 -3.843 -1.938 1.00 94.62 110 ASN A CA 1
ATOM 931 C C . ASN A 1 110 ? 2.635 -3.221 -3.285 1.00 94.62 110 ASN A C 1
ATOM 933 O O . ASN A 1 110 ? 3.714 -3.510 -3.804 1.00 94.62 110 ASN A O 1
ATOM 937 N N . PHE A 1 111 ? 1.813 -2.294 -3.787 1.00 96.25 111 PHE A N 1
ATOM 938 C CA . PHE A 1 111 ? 2.073 -1.549 -5.018 1.00 96.25 111 PHE A CA 1
ATOM 939 C C . PHE A 1 111 ? 3.429 -0.832 -4.964 1.00 96.25 111 PHE A C 1
ATOM 941 O O . PHE A 1 111 ? 4.338 -1.120 -5.744 1.00 96.25 111 PHE A O 1
ATOM 948 N N . TYR A 1 112 ? 3.619 0.052 -3.980 1.00 95.94 112 TYR A N 1
ATOM 949 C CA . TYR A 1 112 ? 4.851 0.832 -3.894 1.00 95.94 112 TYR A CA 1
ATOM 950 C C 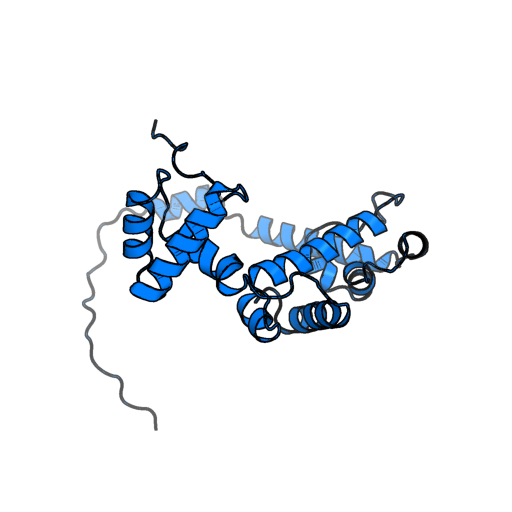. TYR A 1 112 ? 6.081 -0.010 -3.545 1.00 95.94 112 TYR A C 1
ATOM 952 O O . TYR A 1 112 ? 7.186 0.306 -3.988 1.00 95.94 112 TYR A O 1
ATOM 960 N N . SER A 1 113 ? 5.922 -1.063 -2.740 1.00 94.44 113 SER A N 1
ATOM 961 C CA . SER A 1 113 ? 7.033 -1.960 -2.398 1.00 94.44 113 SER A CA 1
ATOM 962 C C . SER A 1 113 ? 7.504 -2.740 -3.618 1.00 94.44 113 SER A C 1
ATOM 964 O O . SER A 1 113 ? 8.712 -2.860 -3.821 1.00 94.44 113 SER A O 1
ATOM 966 N N . THR A 1 114 ? 6.574 -3.199 -4.457 1.00 94.56 114 THR A N 1
ATOM 967 C CA . THR A 1 114 ? 6.883 -3.881 -5.718 1.00 94.56 114 THR A CA 1
ATOM 968 C C . THR A 1 114 ? 7.609 -2.951 -6.682 1.00 94.56 114 THR A C 1
ATOM 970 O O . THR A 1 114 ? 8.711 -3.275 -7.121 1.00 94.56 114 THR A O 1
ATOM 973 N N . ILE A 1 115 ? 7.077 -1.747 -6.904 1.00 95.25 115 ILE A N 1
ATOM 974 C CA . ILE A 1 115 ? 7.687 -0.757 -7.800 1.00 95.25 115 ILE A CA 1
ATOM 975 C C . ILE A 1 115 ? 9.091 -0.371 -7.328 1.00 95.25 115 ILE A C 1
ATOM 977 O O . ILE A 1 115 ? 10.050 -0.480 -8.086 1.00 95.25 115 ILE A O 1
ATOM 981 N N . ARG A 1 116 ? 9.263 0.020 -6.057 1.00 95.19 116 ARG A N 1
ATOM 982 C CA . ARG A 1 116 ? 10.588 0.406 -5.533 1.00 95.19 116 ARG A CA 1
ATOM 983 C C . ARG A 1 116 ? 11.582 -0.748 -5.531 1.00 95.19 116 ARG A C 1
ATOM 985 O O . ARG A 1 116 ? 12.781 -0.530 -5.701 1.00 95.19 116 ARG A O 1
ATOM 992 N N . ARG A 1 117 ? 11.123 -1.983 -5.307 1.00 94.62 117 ARG A N 1
ATOM 993 C CA . ARG A 1 117 ? 11.968 -3.170 -5.469 1.00 94.62 117 ARG A CA 1
ATOM 994 C C . ARG A 1 117 ? 12.458 -3.260 -6.910 1.00 94.62 117 ARG A C 1
ATOM 996 O O . ARG A 1 117 ? 13.659 -3.388 -7.105 1.00 94.62 117 ARG A O 1
ATOM 1003 N N . ASN A 1 118 ? 11.566 -3.151 -7.884 1.00 94.88 118 ASN A N 1
ATOM 1004 C CA . ASN A 1 118 ? 11.914 -3.321 -9.289 1.00 94.88 118 ASN A CA 1
ATOM 1005 C C . ASN A 1 118 ? 12.777 -2.168 -9.830 1.00 94.88 118 ASN A C 1
ATOM 1007 O O . ASN A 1 118 ? 13.749 -2.445 -10.522 1.00 94.88 118 ASN A O 1
ATOM 1011 N N . ILE A 1 119 ? 12.551 -0.918 -9.400 1.00 94.44 119 ILE A N 1
ATOM 1012 C CA . ILE A 1 119 ? 13.453 0.218 -9.689 1.00 94.44 119 ILE A CA 1
ATOM 1013 C C . ILE A 1 119 ? 14.873 -0.083 -9.203 1.00 94.44 119 ILE A C 1
ATOM 1015 O O . ILE A 1 119 ? 15.828 0.034 -9.964 1.00 94.44 119 ILE A O 1
ATOM 1019 N N . ARG A 1 120 ? 15.032 -0.523 -7.946 1.00 93.69 120 ARG A N 1
ATOM 1020 C CA . ARG A 1 120 ? 16.359 -0.854 -7.394 1.00 93.69 120 ARG A CA 1
ATOM 1021 C C . ARG A 1 120 ? 17.040 -1.993 -8.148 1.00 93.69 120 ARG A C 1
ATOM 1023 O O . ARG A 1 120 ? 18.255 -1.976 -8.295 1.00 93.69 120 ARG A O 1
ATOM 1030 N N . ARG A 1 121 ? 16.269 -2.986 -8.597 1.00 93.44 121 ARG A N 1
ATOM 1031 C CA . ARG A 1 121 ? 16.788 -4.121 -9.371 1.00 93.44 121 ARG A CA 1
ATOM 1032 C C . ARG A 1 121 ? 17.233 -3.695 -10.764 1.00 93.44 121 ARG A C 1
ATOM 1034 O O . ARG A 1 121 ? 18.318 -4.084 -11.171 1.00 93.44 121 ARG A O 1
ATOM 1041 N N . TYR A 1 122 ? 16.427 -2.884 -11.443 1.00 92.56 122 TYR A N 1
ATOM 1042 C CA . TYR A 1 122 ? 16.725 -2.351 -12.769 1.00 92.56 122 TYR A CA 1
ATOM 1043 C C . TYR A 1 122 ? 17.922 -1.394 -12.759 1.00 92.56 122 TYR A C 1
ATOM 1045 O O . TYR A 1 122 ? 18.817 -1.523 -13.585 1.00 92.56 122 TYR A O 1
ATOM 1053 N N . ASN A 1 123 ? 17.979 -0.471 -11.795 1.00 93.31 123 ASN A N 1
ATOM 1054 C CA . ASN A 1 123 ? 19.046 0.532 -11.705 1.00 93.31 123 ASN A CA 1
ATOM 1055 C C . ASN A 1 123 ? 20.402 -0.061 -11.286 1.00 93.31 123 ASN A C 1
ATOM 1057 O O . ASN A 1 123 ? 21.421 0.627 -11.351 1.00 93.31 123 ASN A O 1
ATOM 1061 N N . LYS A 1 124 ? 20.442 -1.319 -10.825 1.00 91.38 124 LYS A N 1
ATOM 1062 C CA . LYS A 1 124 ? 21.670 -1.948 -10.337 1.00 91.38 124 LYS A CA 1
ATOM 1063 C C . LYS A 1 124 ? 22.670 -2.119 -11.483 1.00 91.38 124 LYS A C 1
ATOM 1065 O O . LYS A 1 124 ? 22.430 -2.890 -12.403 1.00 91.38 124 LYS A O 1
ATOM 1070 N N . GLY A 1 125 ? 23.811 -1.435 -11.383 1.00 85.94 125 GLY A N 1
ATOM 1071 C CA . GLY A 1 125 ? 24.886 -1.504 -12.377 1.00 85.94 125 GLY A CA 1
ATOM 1072 C C . GLY A 1 125 ? 24.646 -0.667 -13.638 1.00 85.94 125 GLY A C 1
ATOM 1073 O O . GLY A 1 125 ? 25.417 -0.794 -14.582 1.00 85.94 125 GLY A O 1
ATOM 1074 N N . LYS A 1 126 ? 23.605 0.178 -13.669 1.00 87.62 126 LYS A N 1
ATOM 1075 C CA . LYS A 1 126 ? 23.337 1.090 -14.792 1.00 87.62 126 LYS A CA 1
ATOM 1076 C C . LYS A 1 126 ? 23.909 2.478 -14.533 1.00 87.62 126 LYS A C 1
ATOM 1078 O O . LYS A 1 126 ? 23.837 2.974 -13.404 1.00 87.62 126 LYS A O 1
ATOM 1083 N N . ASN A 1 127 ? 24.410 3.108 -15.596 1.00 88.06 127 ASN A N 1
ATOM 1084 C CA . ASN A 1 127 ? 24.836 4.506 -15.588 1.00 88.06 127 ASN A CA 1
ATOM 1085 C C . ASN A 1 127 ? 23.682 5.424 -15.188 1.00 88.06 127 ASN A C 1
ATOM 1087 O O . ASN A 1 127 ? 22.516 5.084 -15.388 1.00 88.06 127 ASN A O 1
ATOM 1091 N N . HIS A 1 128 ? 24.020 6.591 -14.640 1.00 84.19 128 HIS A N 1
ATOM 1092 C CA . HIS A 1 128 ? 23.061 7.558 -14.110 1.00 84.19 128 HIS A CA 1
ATOM 1093 C C . HIS A 1 128 ? 21.905 7.858 -15.083 1.00 84.19 128 HIS A C 1
ATOM 1095 O O . HIS A 1 128 ? 20.755 7.913 -14.642 1.00 84.19 128 HIS A O 1
ATOM 1101 N N . ASP A 1 129 ? 22.201 7.959 -16.377 1.00 83.50 129 ASP A N 1
ATOM 1102 C CA . ASP A 1 129 ? 21.251 8.376 -17.420 1.00 83.50 129 ASP A CA 1
ATOM 1103 C C . ASP A 1 129 ? 20.362 7.227 -17.914 1.00 83.50 129 ASP A C 1
ATOM 1105 O O . ASP A 1 129 ? 19.325 7.442 -18.526 1.00 83.50 129 ASP A O 1
ATOM 1109 N N . MET A 1 130 ? 20.730 5.983 -17.593 1.00 84.88 130 MET A N 1
ATOM 1110 C CA . MET A 1 130 ? 19.961 4.777 -17.923 1.00 84.88 130 MET A CA 1
ATOM 1111 C C . MET A 1 130 ? 19.142 4.261 -16.730 1.00 84.88 130 MET A C 1
ATOM 1113 O O . MET A 1 130 ? 18.634 3.136 -16.757 1.00 84.88 130 MET A O 1
ATOM 1117 N N . GLN A 1 131 ? 19.054 5.043 -15.651 1.00 89.81 131 GLN A N 1
ATOM 1118 C CA . GLN A 1 131 ? 18.313 4.691 -14.443 1.00 89.81 131 GLN A CA 1
ATOM 1119 C C . GLN A 1 131 ? 16.888 5.242 -14.484 1.00 89.81 131 GLN A C 1
ATOM 1121 O O . GLN A 1 131 ? 16.655 6.389 -14.847 1.00 89.81 131 GLN A O 1
ATOM 1126 N N . LEU A 1 132 ? 15.933 4.450 -13.999 1.00 90.56 132 LEU A N 1
ATOM 1127 C CA . LEU A 1 132 ? 14.574 4.922 -13.746 1.00 90.56 132 LEU A CA 1
ATOM 1128 C C . LEU A 1 132 ? 14.587 5.834 -12.518 1.00 90.56 132 LEU A C 1
ATOM 1130 O O . LEU A 1 132 ? 14.886 5.381 -11.404 1.00 90.56 132 LEU A O 1
ATOM 1134 N N . LYS A 1 133 ? 14.268 7.112 -12.730 1.00 87.38 133 LYS A N 1
ATOM 1135 C CA . LYS A 1 133 ? 14.246 8.169 -11.712 1.00 87.38 133 LYS A CA 1
ATOM 1136 C C . LYS A 1 133 ? 12.979 9.004 -11.813 1.00 87.38 133 LYS A C 1
ATOM 1138 O O . LYS A 1 133 ? 12.309 9.023 -12.836 1.00 87.38 133 LYS A O 1
ATOM 1143 N N . GLY A 1 134 ? 12.669 9.703 -10.728 1.00 87.56 134 GLY A N 1
ATOM 1144 C CA . GLY A 1 134 ? 11.518 10.591 -10.663 1.00 87.56 134 GLY A CA 1
ATOM 1145 C C . GLY A 1 134 ? 10.278 9.948 -10.039 1.00 87.56 134 GLY A C 1
ATOM 1146 O O . GLY A 1 134 ? 10.349 8.888 -9.403 1.00 87.56 134 GLY A O 1
ATOM 1147 N N . PRO A 1 135 ? 9.133 10.634 -10.138 1.00 90.12 135 PRO A N 1
ATOM 1148 C CA . PRO A 1 135 ? 7.950 10.275 -9.383 1.00 90.12 135 PRO A CA 1
ATOM 1149 C C . PRO A 1 135 ? 7.221 9.083 -10.030 1.00 90.12 135 PRO A C 1
ATOM 1151 O O . PRO A 1 135 ? 7.031 8.996 -11.243 1.00 90.12 135 PRO A O 1
ATOM 1154 N N . ILE A 1 136 ? 6.802 8.128 -9.191 1.00 91.06 136 ILE A N 1
ATOM 1155 C CA . ILE A 1 136 ? 6.247 6.829 -9.622 1.00 91.06 136 ILE A CA 1
ATOM 1156 C C . ILE A 1 136 ? 5.002 6.982 -10.511 1.00 91.06 136 ILE A C 1
ATOM 1158 O O . ILE A 1 136 ? 4.786 6.177 -11.413 1.00 91.06 136 ILE A O 1
ATOM 1162 N N . ASN A 1 137 ? 4.186 8.008 -10.266 1.00 88.75 137 ASN A N 1
ATOM 1163 C CA . ASN A 1 137 ? 2.990 8.309 -11.056 1.00 88.75 137 ASN A CA 1
ATOM 1164 C C . ASN A 1 137 ? 3.305 8.708 -12.506 1.00 88.75 137 ASN A C 1
ATOM 1166 O O . ASN A 1 137 ? 2.442 8.512 -13.354 1.00 88.75 137 ASN A O 1
ATOM 1170 N N . LYS A 1 138 ? 4.497 9.245 -12.790 1.00 88.44 138 LYS A N 1
ATOM 1171 C CA . LYS A 1 138 ? 4.959 9.508 -14.159 1.00 88.44 138 LYS A CA 1
ATOM 1172 C C . LYS A 1 138 ? 5.558 8.251 -14.773 1.00 88.44 138 LYS A C 1
ATOM 1174 O O . LYS A 1 138 ? 5.131 7.824 -15.839 1.00 88.44 138 LYS A O 1
ATOM 1179 N N . LEU A 1 139 ? 6.451 7.585 -14.035 1.00 91.12 139 LEU A N 1
ATOM 1180 C CA . LEU A 1 139 ? 7.118 6.369 -14.504 1.00 91.12 139 LEU A CA 1
ATOM 1181 C C . LEU A 1 139 ? 6.136 5.276 -14.943 1.00 91.12 139 LEU A C 1
ATOM 1183 O O . LEU A 1 139 ? 6.357 4.618 -15.948 1.00 91.12 139 LEU A O 1
ATOM 1187 N N . ILE A 1 140 ? 5.029 5.088 -14.221 1.00 91.25 140 ILE A N 1
ATOM 1188 C CA . ILE A 1 140 ? 4.061 4.033 -14.546 1.00 91.25 140 ILE A CA 1
ATOM 1189 C C . ILE A 1 140 ? 3.207 4.325 -15.794 1.00 91.25 140 ILE A C 1
ATOM 1191 O O . ILE A 1 140 ? 2.542 3.419 -16.305 1.00 91.25 140 ILE A O 1
ATOM 1195 N N . LYS A 1 141 ? 3.188 5.568 -16.297 1.00 88.94 141 LYS A N 1
ATOM 1196 C CA . LYS A 1 141 ? 2.450 5.933 -17.520 1.00 88.94 141 LYS A CA 1
ATOM 1197 C C . LYS A 1 141 ? 3.148 5.429 -18.781 1.00 88.94 141 LYS A C 1
ATOM 1199 O O . LYS A 1 141 ? 2.461 5.055 -19.727 1.00 88.94 141 LYS A O 1
ATOM 1204 N N . VAL A 1 142 ? 4.475 5.350 -18.755 1.00 89.44 142 VAL A N 1
ATOM 1205 C CA . VAL A 1 142 ? 5.296 4.856 -19.865 1.00 89.44 142 VAL A CA 1
ATOM 1206 C C . VAL A 1 142 ? 5.190 3.322 -19.927 1.00 89.44 142 VAL A C 1
ATOM 1208 O O . VAL A 1 142 ? 5.527 2.661 -18.935 1.00 89.44 142 VAL A O 1
ATOM 1211 N N . PRO A 1 143 ? 4.678 2.728 -21.025 1.00 89.69 143 PRO A N 1
ATOM 1212 C CA . PRO A 1 143 ? 4.464 1.281 -21.134 1.00 89.69 143 PRO A CA 1
ATOM 1213 C C . PRO A 1 143 ? 5.721 0.440 -20.880 1.00 89.69 143 PRO A C 1
ATOM 1215 O O . PRO A 1 143 ? 5.661 -0.552 -20.155 1.00 89.69 143 PRO A O 1
ATOM 1218 N N . GLU A 1 144 ? 6.864 0.878 -21.397 1.00 90.75 144 GLU A N 1
ATOM 1219 C CA . GLU A 1 144 ? 8.148 0.185 -21.295 1.00 90.75 144 GLU A CA 1
ATOM 1220 C C . GLU A 1 144 ? 8.644 0.151 -19.844 1.00 90.75 144 GLU A C 1
ATOM 1222 O O . GLU A 1 144 ? 9.100 -0.874 -19.334 1.00 90.75 144 GLU A O 1
ATOM 1227 N N . PHE A 1 145 ? 8.492 1.265 -19.123 1.00 92.88 145 PHE A N 1
ATOM 1228 C CA . PHE A 1 145 ? 8.807 1.312 -17.697 1.00 92.88 145 PHE A CA 1
ATOM 1229 C C . PHE A 1 145 ? 7.828 0.458 -16.901 1.00 92.88 145 PHE A C 1
ATOM 1231 O O . PHE A 1 145 ? 8.238 -0.266 -15.994 1.00 92.88 145 PHE A O 1
ATOM 1238 N N . ARG A 1 146 ? 6.535 0.501 -17.234 1.00 92.56 146 ARG A N 1
ATOM 1239 C CA . ARG A 1 146 ? 5.495 -0.260 -16.532 1.00 92.56 146 ARG A CA 1
ATOM 1240 C C . ARG A 1 146 ? 5.790 -1.757 -16.517 1.00 92.56 146 ARG A C 1
ATOM 1242 O O . ARG A 1 146 ? 5.602 -2.381 -15.472 1.00 92.56 146 ARG A O 1
ATOM 1249 N N . GLU A 1 147 ? 6.271 -2.327 -17.615 1.00 92.31 147 GLU A N 1
ATOM 1250 C CA . GLU A 1 147 ? 6.622 -3.751 -17.677 1.00 92.31 147 GLU A CA 1
ATOM 1251 C C . GLU A 1 147 ? 7.672 -4.114 -16.612 1.00 92.31 147 GLU A C 1
ATOM 1253 O O . GLU A 1 147 ? 7.471 -5.015 -15.790 1.00 92.31 147 GLU A O 1
ATOM 1258 N N . ILE A 1 148 ? 8.730 -3.309 -16.514 1.00 93.38 148 ILE A N 1
ATOM 1259 C CA . ILE A 1 148 ? 9.787 -3.466 -15.508 1.00 93.38 148 ILE A CA 1
ATOM 1260 C C . ILE A 1 148 ? 9.237 -3.239 -14.094 1.00 93.38 148 ILE A C 1
ATOM 1262 O O . ILE A 1 148 ? 9.504 -4.009 -13.168 1.00 93.38 148 ILE A O 1
ATOM 1266 N N . LEU A 1 149 ? 8.454 -2.176 -13.896 1.00 94.06 149 LEU A N 1
ATOM 1267 C CA . LEU A 1 149 ? 7.944 -1.780 -12.584 1.00 94.06 149 LEU A CA 1
ATOM 1268 C C . LEU A 1 149 ? 6.957 -2.792 -11.999 1.00 94.06 149 LEU A C 1
ATOM 1270 O O . LEU A 1 149 ? 6.927 -2.967 -10.779 1.00 94.06 149 LEU A O 1
ATOM 1274 N N . THR A 1 150 ? 6.199 -3.488 -12.843 1.00 93.56 150 THR A N 1
ATOM 1275 C CA . THR A 1 150 ? 5.188 -4.477 -12.438 1.00 93.56 150 THR A CA 1
ATOM 1276 C C . THR A 1 150 ? 5.684 -5.924 -12.500 1.00 93.56 150 THR A C 1
ATOM 1278 O O . THR A 1 150 ? 4.946 -6.845 -12.153 1.00 93.56 150 THR A O 1
ATOM 1281 N N . THR A 1 151 ? 6.954 -6.138 -12.864 1.00 92.88 151 THR A N 1
ATOM 1282 C CA . THR A 1 151 ? 7.561 -7.470 -12.968 1.00 92.88 151 THR A CA 1
ATOM 1283 C C . THR A 1 151 ? 7.435 -8.278 -11.664 1.00 92.88 151 THR A C 1
ATOM 1285 O O . THR A 1 151 ? 7.699 -7.781 -10.559 1.00 92.88 151 THR A O 1
ATOM 1288 N N . SER A 1 152 ? 7.085 -9.562 -11.803 1.00 90.88 152 SER A N 1
ATOM 1289 C CA . SER A 1 152 ? 6.923 -10.509 -10.693 1.00 90.88 152 SER A CA 1
ATOM 1290 C C . SER A 1 152 ? 8.206 -10.695 -9.876 1.00 90.88 152 SER A C 1
ATOM 1292 O O . SER A 1 152 ? 9.326 -10.709 -10.392 1.00 90.88 152 SER A O 1
ATOM 1294 N N . LYS A 1 153 ? 8.041 -10.931 -8.570 1.00 88.00 153 LYS A N 1
ATOM 1295 C CA . LYS A 1 153 ? 9.152 -11.212 -7.644 1.00 88.00 153 LYS A CA 1
ATOM 1296 C C . LYS A 1 153 ? 9.960 -12.464 -7.999 1.00 88.00 153 LYS A C 1
ATOM 1298 O O . LYS A 1 153 ? 11.110 -12.550 -7.586 1.00 88.00 153 LYS A O 1
ATOM 1303 N N . LYS A 1 154 ? 9.358 -13.410 -8.729 1.00 88.56 154 LYS A N 1
ATOM 1304 C CA . LYS A 1 154 ? 9.992 -14.674 -9.140 1.00 88.56 154 LYS A CA 1
ATOM 1305 C C . LYS A 1 154 ? 11.028 -14.490 -10.247 1.00 88.56 154 LYS A C 1
ATOM 1307 O O . LYS A 1 154 ? 11.931 -15.306 -10.366 1.00 88.56 154 LYS A O 1
ATOM 1312 N N . VAL A 1 155 ? 10.889 -13.439 -11.056 1.00 89.75 155 VAL A N 1
ATOM 1313 C CA . VAL A 1 155 ? 11.831 -13.152 -12.140 1.00 89.75 155 VAL A CA 1
ATOM 1314 C C . VAL A 1 155 ? 13.201 -12.883 -11.531 1.00 89.75 155 VAL A C 1
ATOM 1316 O O . VAL A 1 155 ? 13.280 -12.155 -10.541 1.00 89.75 155 VAL A O 1
ATOM 1319 N N . GLY A 1 156 ? 14.256 -13.474 -12.095 1.00 89.81 156 GLY A N 1
ATOM 1320 C CA . GLY A 1 156 ? 15.643 -13.346 -11.638 1.00 89.81 156 GLY A CA 1
ATOM 1321 C C . GLY A 1 156 ? 16.234 -11.952 -11.861 1.00 89.81 156 GLY A C 1
ATOM 1322 O O . GLY A 1 156 ? 15.632 -11.090 -12.499 1.00 89.81 156 GLY A O 1
ATOM 1323 N N . LYS A 1 157 ? 17.405 -11.678 -11.280 1.00 87.00 157 LYS A N 1
ATOM 1324 C CA . LYS A 1 157 ? 18.129 -10.401 -11.482 1.00 87.00 157 LYS A CA 1
ATOM 1325 C C . LYS A 1 157 ? 18.653 -10.267 -12.917 1.00 87.00 157 LYS A C 1
ATOM 1327 O O . LYS A 1 157 ? 18.827 -9.153 -13.391 1.00 87.00 157 LYS A O 1
ATOM 1332 N N . GLU A 1 158 ? 18.853 -11.395 -13.585 1.00 88.12 158 GLU A N 1
ATOM 1333 C CA . GLU A 1 158 ? 19.387 -11.547 -14.935 1.00 88.12 158 GLU A CA 1
ATOM 1334 C C . GLU A 1 158 ? 18.507 -10.816 -15.953 1.00 88.12 158 GLU A C 1
ATOM 1336 O O . GLU A 1 158 ? 19.025 -10.062 -16.768 1.00 88.12 158 GLU A O 1
ATOM 1341 N N . TYR A 1 159 ? 17.181 -10.934 -15.820 1.00 91.31 159 TYR A N 1
ATOM 1342 C CA . TYR A 1 159 ? 16.216 -10.184 -16.633 1.00 91.31 159 TYR A CA 1
ATOM 1343 C C . TYR A 1 159 ? 16.426 -8.667 -16.523 1.00 91.31 159 TYR A C 1
ATOM 1345 O O . TYR A 1 159 ? 16.510 -7.966 -17.520 1.00 91.31 159 TYR A O 1
ATOM 1353 N N . PHE A 1 160 ? 16.581 -8.134 -15.310 1.00 89.44 160 PHE A N 1
ATOM 1354 C CA . PHE A 1 160 ? 16.735 -6.686 -15.117 1.00 89.44 160 PHE A CA 1
ATOM 1355 C C . PHE A 1 160 ? 18.049 -6.144 -15.698 1.00 89.44 160 PHE A C 1
ATOM 1357 O O . PHE A 1 160 ? 18.108 -4.977 -16.088 1.00 89.44 160 PHE A O 1
ATOM 1364 N N . LEU A 1 161 ? 19.085 -6.987 -15.754 1.00 85.38 161 LEU A N 1
ATOM 1365 C CA . LEU A 1 161 ? 20.373 -6.662 -16.365 1.00 85.38 161 LEU A CA 1
ATOM 1366 C C . LEU A 1 161 ? 20.316 -6.743 -17.893 1.00 85.38 161 LEU A C 1
ATOM 1368 O O . LEU A 1 161 ? 20.968 -5.943 -18.560 1.00 85.38 161 LEU A O 1
ATOM 1372 N N . SER A 1 162 ? 19.543 -7.682 -18.445 1.00 86.75 162 SER A N 1
ATOM 1373 C CA . SER A 1 162 ? 19.408 -7.848 -19.894 1.00 86.75 162 SER A CA 1
ATOM 1374 C C . SER A 1 162 ? 18.469 -6.827 -20.533 1.00 86.75 162 SER A C 1
ATOM 1376 O O . SER A 1 162 ? 18.662 -6.485 -21.699 1.00 86.75 162 SER A O 1
ATOM 1378 N N . VAL A 1 163 ? 17.481 -6.309 -19.793 1.00 87.88 163 VAL A N 1
ATOM 1379 C CA . VAL A 1 163 ? 16.544 -5.313 -20.325 1.00 87.88 163 VAL A CA 1
ATOM 1380 C C . VAL A 1 163 ? 17.282 -4.017 -20.666 1.00 87.88 163 VAL A C 1
ATOM 1382 O O . VAL A 1 163 ? 17.828 -3.331 -19.790 1.00 87.88 163 VAL A O 1
ATOM 1385 N N . LYS A 1 164 ? 17.237 -3.663 -21.952 1.00 84.06 164 LYS A N 1
ATOM 1386 C CA . LYS A 1 164 ? 17.687 -2.386 -22.506 1.00 84.06 164 LYS A CA 1
ATOM 1387 C C . LYS A 1 164 ? 16.465 -1.621 -22.990 1.00 84.06 164 LYS A C 1
ATOM 1389 O O . LYS A 1 164 ? 15.693 -2.141 -23.787 1.00 84.06 164 LYS A O 1
ATOM 1394 N N . LEU A 1 165 ? 16.299 -0.411 -22.478 1.00 85.38 165 LEU A N 1
ATOM 1395 C CA . LEU A 1 165 ? 15.240 0.489 -22.909 1.00 85.38 165 LEU A CA 1
ATOM 1396 C C . LEU A 1 165 ? 15.774 1.452 -23.975 1.00 85.38 165 LEU A C 1
ATOM 1398 O O . LEU A 1 165 ? 16.950 1.823 -23.886 1.00 85.38 165 LEU A O 1
ATOM 1402 N N . PRO A 1 166 ? 14.940 1.858 -24.948 1.00 79.62 166 PRO A N 1
ATOM 1403 C CA . PRO A 1 166 ? 15.310 2.891 -25.904 1.00 79.62 166 PRO A CA 1
ATOM 1404 C C . PRO A 1 166 ? 15.643 4.201 -25.183 1.00 79.62 166 PRO A C 1
ATOM 1406 O O . PRO A 1 166 ? 15.070 4.509 -24.133 1.00 79.62 166 PRO A O 1
ATOM 1409 N N . PHE A 1 167 ? 16.569 4.980 -25.742 1.00 75.19 167 PHE A N 1
ATOM 1410 C CA . PHE A 1 167 ? 16.962 6.273 -25.171 1.00 75.19 167 PHE A CA 1
ATOM 1411 C C . PHE A 1 167 ? 15.768 7.242 -25.125 1.00 75.19 167 PHE A C 1
ATOM 1413 O O . PHE A 1 167 ? 15.582 7.986 -24.163 1.00 75.19 167 PHE A O 1
ATOM 1420 N N . GLU A 1 168 ? 14.891 7.146 -26.122 1.00 74.19 168 GLU A N 1
ATOM 1421 C CA . GLU A 1 168 ? 13.669 7.929 -26.276 1.00 74.19 168 GLU A CA 1
ATOM 1422 C C . GLU A 1 168 ? 12.706 7.748 -25.094 1.00 74.19 168 GLU A C 1
ATOM 1424 O O . GLU A 1 168 ? 12.036 8.704 -24.698 1.00 74.19 168 GLU A O 1
ATOM 1429 N N . SER A 1 169 ? 12.672 6.560 -24.474 1.00 76.06 169 SER A N 1
ATOM 1430 C CA . SER A 1 169 ? 11.836 6.307 -23.294 1.00 76.06 169 SER A CA 1
ATOM 1431 C C . SER A 1 169 ? 12.232 7.194 -22.110 1.00 76.06 169 SER A C 1
ATOM 1433 O O . SER A 1 169 ? 11.371 7.593 -21.327 1.00 76.06 169 SER A O 1
ATOM 1435 N N . PHE A 1 170 ? 13.519 7.534 -21.976 1.00 74.75 170 PHE A N 1
ATOM 1436 C CA . PHE A 1 170 ? 14.019 8.396 -20.901 1.00 74.75 170 PHE A CA 1
ATOM 1437 C C . PHE A 1 170 ? 13.780 9.883 -21.191 1.00 74.75 170 PHE A C 1
ATOM 1439 O O . PHE A 1 170 ? 13.434 10.628 -20.275 1.00 74.75 170 PHE A O 1
ATOM 1446 N N . ALA A 1 171 ? 13.848 10.298 -22.461 1.00 68.12 171 ALA A N 1
ATOM 1447 C CA . ALA A 1 171 ? 13.635 11.687 -22.879 1.00 68.12 171 ALA A CA 1
ATOM 1448 C C . ALA A 1 171 ? 12.222 12.224 -22.563 1.00 68.12 171 ALA A C 1
ATOM 1450 O O . ALA A 1 171 ? 12.035 13.432 -22.407 1.00 68.12 171 ALA A O 1
ATOM 1451 N N . PHE A 1 172 ? 11.222 11.342 -22.442 1.00 64.31 172 PHE A N 1
ATOM 1452 C CA . PHE A 1 172 ? 9.858 11.713 -22.050 1.00 64.31 172 PHE A CA 1
ATOM 1453 C C . PHE A 1 172 ? 9.788 12.285 -20.622 1.00 64.31 172 PHE A C 1
ATOM 1455 O O . PHE A 1 172 ? 9.014 13.203 -20.356 1.00 64.31 172 PHE A O 1
ATOM 1462 N N . LEU A 1 173 ? 10.619 11.778 -19.704 1.00 62.00 173 LEU A N 1
ATOM 1463 C CA . LEU A 1 173 ? 10.607 12.214 -18.305 1.00 62.00 173 LEU A CA 1
ATOM 1464 C C . LEU A 1 173 ? 11.205 13.609 -18.128 1.00 62.00 173 LEU A C 1
ATOM 1466 O O . LEU A 1 173 ? 10.671 14.385 -17.339 1.00 62.00 173 LEU A O 1
ATOM 1470 N N . ASP A 1 174 ? 12.270 13.927 -18.865 1.00 62.88 174 ASP A N 1
ATOM 1471 C CA . ASP A 1 174 ? 12.971 15.211 -18.752 1.00 62.88 174 ASP A CA 1
ATOM 1472 C C . ASP A 1 174 ? 12.171 16.375 -19.353 1.00 62.88 174 ASP A C 1
ATOM 1474 O O . ASP A 1 174 ? 12.238 17.502 -18.865 1.00 62.88 174 ASP A O 1
ATOM 1478 N N . LYS A 1 175 ? 11.349 16.114 -20.377 1.00 62.28 175 LYS A N 1
ATOM 1479 C CA . LYS A 1 175 ? 10.470 17.136 -20.968 1.00 62.28 175 LYS A CA 1
ATOM 1480 C C . LYS A 1 175 ? 9.300 17.506 -20.051 1.00 62.28 175 LYS A C 1
ATOM 1482 O O . LYS A 1 175 ? 9.018 18.688 -19.887 1.00 62.28 175 LYS A O 1
ATOM 1487 N N . GLU A 1 176 ? 8.646 16.529 -19.414 1.00 58.75 176 GLU A N 1
ATOM 1488 C CA . GLU A 1 176 ? 7.548 16.799 -18.466 1.00 58.75 176 GLU A CA 1
ATOM 1489 C C . GLU A 1 176 ? 8.034 17.450 -17.160 1.00 58.75 176 GLU A C 1
ATOM 1491 O O . GLU A 1 176 ? 7.289 18.206 -16.541 1.00 58.75 176 GLU A O 1
ATOM 1496 N N . THR A 1 177 ? 9.238 17.125 -16.675 1.00 59.47 177 THR A N 1
ATOM 1497 C CA . THR A 1 177 ? 9.779 17.741 -15.450 1.00 59.47 177 THR A CA 1
ATOM 1498 C C . THR A 1 177 ? 10.221 19.178 -15.671 1.00 59.47 177 THR A C 1
ATOM 1500 O O . THR A 1 177 ? 10.041 19.984 -14.763 1.00 59.47 177 THR A O 1
ATOM 1503 N N . ASN A 1 178 ? 10.769 19.505 -16.843 1.00 57.88 178 ASN A N 1
ATOM 1504 C CA . ASN A 1 178 ? 11.113 20.882 -17.186 1.00 57.88 178 ASN A CA 1
ATOM 1505 C C . ASN A 1 178 ? 9.849 21.718 -17.420 1.00 57.88 178 ASN A C 1
ATOM 1507 O O . ASN A 1 178 ? 9.707 22.749 -16.784 1.00 57.88 178 ASN A O 1
ATOM 1511 N N . PHE A 1 179 ? 8.855 21.201 -18.151 1.00 56.91 179 PHE A N 1
ATOM 1512 C CA . PHE A 1 179 ? 7.577 21.899 -18.339 1.00 56.91 179 PHE A CA 1
ATOM 1513 C C . PHE A 1 179 ? 6.832 22.190 -17.020 1.00 56.91 179 PHE A C 1
ATOM 1515 O O . PHE A 1 179 ? 6.306 23.280 -16.834 1.00 56.91 179 PHE A O 1
ATOM 1522 N N . GLU A 1 180 ? 6.796 21.245 -16.070 1.00 58.53 180 GLU A N 1
ATOM 1523 C CA . GLU A 1 180 ? 6.185 21.490 -14.750 1.00 58.53 180 GLU A CA 1
ATOM 1524 C C . GLU A 1 180 ? 6.972 22.494 -13.895 1.00 58.53 180 GLU A C 1
ATOM 1526 O O . GLU A 1 180 ? 6.365 23.209 -13.100 1.00 58.53 180 GLU A O 1
ATOM 1531 N N . LYS A 1 181 ? 8.304 22.547 -14.035 1.00 59.72 181 LYS A N 1
ATOM 1532 C CA . LYS A 1 181 ? 9.130 23.566 -13.373 1.00 59.72 181 LYS A CA 1
ATOM 1533 C C . LYS A 1 181 ? 8.894 24.944 -13.976 1.00 59.72 181 LYS A C 1
ATOM 1535 O O . LYS A 1 181 ? 8.767 25.897 -13.218 1.00 59.72 181 LYS A O 1
ATOM 1540 N N . ASP A 1 182 ? 8.781 25.027 -15.296 1.00 55.44 182 ASP A N 1
ATOM 1541 C CA . ASP A 1 182 ? 8.518 26.274 -16.013 1.00 55.44 182 ASP A CA 1
ATOM 1542 C C . ASP A 1 182 ? 7.130 26.825 -15.636 1.00 55.44 182 ASP A C 1
ATOM 1544 O O . ASP A 1 182 ? 7.002 27.992 -15.283 1.00 55.44 182 ASP A O 1
ATOM 1548 N N . LEU A 1 183 ? 6.110 25.961 -15.539 1.00 57.09 183 LEU A N 1
ATOM 1549 C CA . LEU A 1 183 ? 4.772 26.349 -15.071 1.00 57.09 183 LEU A CA 1
ATOM 1550 C C . LEU A 1 183 ? 4.749 26.807 -13.601 1.00 57.09 183 LEU A C 1
ATOM 1552 O O . LEU A 1 183 ? 3.899 27.605 -13.213 1.00 57.09 183 LEU A O 1
ATOM 1556 N N . GLN A 1 184 ? 5.622 26.256 -12.752 1.00 56.72 184 GLN A N 1
ATOM 1557 C CA . GLN A 1 184 ? 5.752 26.685 -11.355 1.00 56.72 184 GLN A CA 1
ATOM 1558 C C . GLN A 1 184 ? 6.506 28.010 -11.241 1.00 56.72 184 GLN A C 1
ATOM 1560 O O . GLN A 1 184 ? 6.121 28.827 -10.414 1.00 56.72 184 GLN A O 1
ATOM 1565 N N . ALA A 1 185 ? 7.505 28.242 -12.095 1.00 57.22 185 ALA A N 1
ATOM 1566 C CA . ALA A 1 185 ? 8.221 29.510 -12.187 1.00 57.22 185 ALA A CA 1
ATOM 1567 C C . ALA A 1 185 ? 7.329 30.645 -12.726 1.00 57.22 185 ALA A C 1
ATOM 1569 O O . ALA A 1 185 ? 7.427 31.771 -12.257 1.00 57.22 185 ALA A O 1
ATOM 1570 N N . GLU A 1 186 ? 6.409 30.353 -13.651 1.00 56.34 186 GLU A N 1
ATOM 1571 C CA . GLU A 1 186 ? 5.427 31.330 -14.153 1.00 56.34 186 GLU A CA 1
ATOM 1572 C C . GLU A 1 186 ? 4.280 31.624 -13.163 1.00 56.34 186 GLU A C 1
ATOM 1574 O O . GLU A 1 186 ? 3.596 32.634 -13.302 1.00 56.34 186 GLU A O 1
ATOM 1579 N N . ASN A 1 187 ? 4.064 30.769 -12.153 1.00 52.84 187 ASN A N 1
ATOM 1580 C CA . ASN A 1 187 ? 3.042 30.950 -11.109 1.00 52.84 187 ASN A CA 1
ATOM 1581 C C . ASN A 1 187 ? 3.615 31.442 -9.763 1.00 52.84 187 ASN A C 1
ATOM 1583 O O . ASN A 1 187 ? 2.878 31.508 -8.774 1.00 52.84 187 ASN A O 1
ATOM 1587 N N . GLU A 1 188 ? 4.901 31.797 -9.698 1.00 47.41 188 GLU A N 1
ATOM 1588 C CA . GLU A 1 188 ? 5.450 32.563 -8.576 1.00 47.41 188 GLU A CA 1
ATOM 1589 C C . GLU A 1 188 ? 4.986 34.020 -8.700 1.00 47.41 188 GLU A C 1
ATOM 1591 O O . GLU A 1 188 ? 5.667 34.879 -9.251 1.00 47.41 188 GLU A O 1
ATOM 1596 N N . ILE A 1 189 ? 3.786 34.296 -8.184 1.00 54.31 189 ILE A N 1
ATOM 1597 C CA . ILE A 1 189 ? 3.380 35.658 -7.831 1.00 54.31 189 ILE A CA 1
ATOM 1598 C C . ILE A 1 189 ? 4.442 36.196 -6.863 1.00 54.31 189 ILE A C 1
ATOM 1600 O O . ILE A 1 189 ? 4.733 35.558 -5.845 1.00 54.31 189 ILE A O 1
ATOM 1604 N N . SER A 1 190 ? 5.034 37.342 -7.206 1.00 50.50 190 SER A N 1
ATOM 1605 C CA . SER A 1 190 ? 6.018 38.029 -6.371 1.00 50.50 190 SER A CA 1
ATOM 1606 C C . SER A 1 190 ? 5.456 38.218 -4.958 1.00 50.50 190 SER A C 1
ATOM 1608 O O . SER A 1 190 ? 4.282 38.546 -4.792 1.00 50.50 190 SER A O 1
ATOM 1610 N N . ASN A 1 191 ? 6.280 38.059 -3.917 1.00 47.47 191 ASN A N 1
ATOM 1611 C CA . ASN A 1 191 ? 5.860 38.417 -2.555 1.00 47.47 191 ASN A CA 1
ATOM 1612 C C . ASN A 1 191 ? 5.425 39.894 -2.452 1.00 47.47 191 ASN A C 1
ATOM 1614 O O . ASN A 1 191 ? 4.624 40.215 -1.577 1.00 47.47 191 ASN A O 1
ATOM 1618 N N . ASP A 1 192 ? 5.872 40.751 -3.375 1.00 46.66 192 ASP A N 1
ATOM 1619 C CA . ASP A 1 192 ? 5.444 42.151 -3.463 1.00 46.66 192 ASP A CA 1
ATOM 1620 C C . ASP A 1 192 ? 3.979 42.283 -3.942 1.00 46.66 192 ASP A C 1
ATOM 1622 O O . ASP A 1 192 ? 3.264 43.191 -3.520 1.00 46.66 192 ASP A O 1
ATOM 1626 N N . ASP A 1 193 ? 3.477 41.341 -4.751 1.00 51.38 193 ASP A N 1
ATOM 1627 C CA . ASP A 1 193 ? 2.078 41.320 -5.212 1.00 51.38 193 ASP A CA 1
ATOM 1628 C C . ASP A 1 193 ? 1.118 40.794 -4.121 1.00 51.38 193 ASP A C 1
ATOM 1630 O O . ASP A 1 193 ? -0.064 41.147 -4.085 1.00 51.38 193 ASP A O 1
ATOM 1634 N N . LEU A 1 194 ? 1.623 39.972 -3.191 1.00 44.97 194 LEU A N 1
ATOM 1635 C CA . LEU A 1 194 ? 0.890 39.503 -2.006 1.00 44.97 194 LEU A CA 1
ATOM 1636 C C . LEU A 1 194 ? 0.771 40.585 -0.922 1.00 44.97 194 LEU A C 1
ATOM 1638 O O . LEU A 1 194 ? -0.238 40.619 -0.215 1.00 44.97 194 LEU A O 1
ATOM 1642 N N . GLU A 1 195 ? 1.748 41.491 -0.814 1.00 43.94 195 GLU A N 1
ATOM 1643 C CA . GLU A 1 195 ? 1.641 42.669 0.058 1.00 43.94 195 GLU A CA 1
ATOM 1644 C C . GLU A 1 195 ? 0.627 43.691 -0.472 1.00 43.94 195 GLU A C 1
ATOM 1646 O O . GLU A 1 195 ? -0.082 44.308 0.323 1.00 43.94 195 GLU A O 1
ATOM 1651 N N . LEU A 1 196 ? 0.449 43.802 -1.794 1.00 43.38 196 LEU A N 1
ATOM 1652 C CA . LEU A 1 196 ? -0.560 44.691 -2.382 1.00 43.38 196 LEU A CA 1
ATOM 1653 C C . LEU A 1 196 ? -2.004 44.198 -2.155 1.00 43.38 196 LEU A C 1
ATOM 1655 O O . LEU A 1 196 ? -2.928 45.005 -2.062 1.00 43.38 196 LEU A O 1
ATOM 1659 N N . PHE A 1 197 ? -2.205 42.883 -2.016 1.00 38.78 197 PHE A N 1
ATOM 1660 C CA . PHE A 1 197 ? -3.514 42.284 -1.715 1.00 38.78 197 PHE A CA 1
ATOM 1661 C C . PHE A 1 197 ? -3.875 42.337 -0.219 1.00 38.78 197 PHE A C 1
ATOM 1663 O O . PHE A 1 197 ? -5.053 42.324 0.131 1.00 38.78 197 PHE A O 1
ATOM 1670 N N . LEU A 1 198 ? -2.876 42.415 0.667 1.00 39.22 198 LEU A N 1
ATOM 1671 C CA . LEU A 1 198 ? -3.067 42.485 2.122 1.00 39.22 198 LEU A CA 1
ATOM 1672 C C . LEU A 1 198 ? -3.075 43.919 2.680 1.00 39.22 198 LEU A C 1
ATOM 1674 O O . LEU A 1 198 ? -3.384 44.094 3.854 1.00 39.22 198 LEU A O 1
ATOM 1678 N N . ALA A 1 199 ? -2.769 44.931 1.861 1.00 37.00 199 ALA A N 1
ATOM 1679 C CA . ALA A 1 199 ? -2.734 46.341 2.264 1.00 37.00 199 ALA A CA 1
ATOM 1680 C C . ALA A 1 199 ? -4.048 47.118 2.032 1.00 37.00 199 ALA A C 1
ATOM 1682 O O . ALA A 1 199 ? -4.089 48.327 2.258 1.00 37.00 199 ALA A O 1
ATOM 1683 N N . PHE A 1 200 ? -5.131 46.461 1.604 1.00 32.31 200 PHE A N 1
ATOM 1684 C CA . PHE A 1 200 ? -6.462 47.074 1.619 1.00 32.31 200 PHE A CA 1
ATOM 1685 C C . PHE A 1 200 ? -7.150 46.767 2.948 1.00 32.31 200 PHE A C 1
ATOM 1687 O O . PHE A 1 200 ? -7.819 45.745 3.104 1.00 32.31 200 PHE A O 1
ATOM 1694 N N . ASP A 1 201 ? -6.925 47.665 3.907 1.00 31.88 201 ASP A N 1
ATOM 1695 C CA . ASP A 1 201 ? -7.589 47.669 5.203 1.00 31.88 201 ASP A CA 1
ATOM 1696 C C . ASP A 1 201 ? -9.119 47.739 5.068 1.00 31.88 201 ASP A C 1
ATOM 1698 O O . ASP A 1 201 ? -9.711 48.408 4.216 1.00 31.88 201 ASP A O 1
ATOM 1702 N N . ASP A 1 202 ? -9.720 46.988 5.974 1.00 39.00 202 ASP A N 1
ATOM 1703 C CA . ASP A 1 202 ? -11.110 46.611 6.126 1.00 39.00 202 ASP A CA 1
ATOM 1704 C C . ASP A 1 202 ? -11.926 47.760 6.742 1.00 39.00 202 ASP A C 1
ATOM 1706 O O . ASP A 1 202 ? -12.115 47.793 7.949 1.00 39.00 202 ASP A O 1
ATOM 1710 N N . GLU A 1 203 ? -12.424 48.710 5.945 1.00 36.75 203 GLU A N 1
ATOM 1711 C CA . GLU A 1 203 ? -13.608 49.502 6.317 1.00 36.75 203 GLU A CA 1
ATOM 1712 C C . GLU A 1 203 ? -14.395 49.925 5.075 1.00 36.75 203 GLU A C 1
ATOM 1714 O O . GLU A 1 203 ? -14.178 51.004 4.531 1.00 36.75 203 GLU A O 1
ATOM 1719 N N . SER A 1 204 ? -15.309 49.052 4.629 1.00 41.22 204 SER A N 1
ATOM 1720 C CA . SER A 1 204 ? -16.631 49.352 4.033 1.00 41.22 204 SER A CA 1
ATOM 1721 C C . SER A 1 204 ? -17.061 48.295 3.008 1.00 41.22 204 SER A C 1
ATOM 1723 O O . SER A 1 204 ? -17.085 48.541 1.809 1.00 41.22 204 SER A O 1
ATOM 1725 N N . PHE A 1 205 ? -17.499 47.117 3.466 1.00 31.50 205 PHE A N 1
ATOM 1726 C CA . PHE A 1 205 ? -18.367 46.264 2.642 1.00 31.50 205 PHE A CA 1
ATOM 1727 C C . PHE A 1 205 ? -19.596 45.781 3.434 1.00 31.50 205 PHE A C 1
ATOM 1729 O O . PHE A 1 205 ? -19.459 45.261 4.544 1.00 31.50 205 PHE A O 1
ATOM 1736 N N . PRO A 1 206 ? -20.820 45.991 2.911 1.00 29.73 206 PRO A N 1
ATOM 1737 C CA . PRO A 1 206 ? -22.062 45.790 3.650 1.00 29.73 206 PRO A CA 1
ATOM 1738 C C . PRO A 1 206 ? -22.394 44.303 3.829 1.00 29.73 206 PRO A C 1
ATOM 1740 O O . PRO A 1 206 ? -22.198 43.484 2.930 1.00 29.73 206 PRO A O 1
ATOM 1743 N N . ARG A 1 207 ? -22.957 43.953 4.996 1.00 31.27 207 ARG A N 1
ATOM 1744 C CA . ARG A 1 207 ? -23.527 42.621 5.250 1.00 31.27 207 ARG A CA 1
ATOM 1745 C C . ARG A 1 207 ? -24.714 42.384 4.324 1.00 31.27 207 ARG A C 1
ATOM 1747 O O . ARG A 1 207 ? -25.736 43.046 4.465 1.00 31.27 207 ARG A O 1
ATOM 1754 N N . PHE A 1 208 ? -24.608 41.381 3.461 1.00 29.03 208 PHE A N 1
ATOM 1755 C CA . PHE A 1 208 ? -25.768 40.793 2.804 1.00 29.03 208 PHE A CA 1
ATOM 1756 C C . PHE A 1 208 ? -26.284 39.614 3.633 1.00 29.03 208 PHE A C 1
ATOM 1758 O O . PHE A 1 208 ? -25.579 38.630 3.865 1.00 29.03 208 PHE A O 1
ATOM 1765 N N . GLU A 1 209 ? -27.520 39.745 4.113 1.00 30.55 209 GLU A N 1
ATOM 1766 C CA . GLU A 1 209 ? -28.291 38.658 4.711 1.00 30.55 209 GLU A CA 1
ATOM 1767 C C . GLU A 1 209 ? -28.633 37.612 3.646 1.00 30.55 209 GLU A C 1
ATOM 1769 O O . GLU A 1 209 ? -29.099 37.929 2.551 1.00 30.55 209 GLU A O 1
ATOM 1774 N N . VAL A 1 210 ? -28.409 36.340 3.973 1.00 32.00 210 VAL A N 1
ATOM 1775 C CA . VAL A 1 210 ? -28.757 35.219 3.100 1.00 32.00 210 VAL A CA 1
ATOM 1776 C C . VAL A 1 210 ? -30.237 34.898 3.300 1.00 32.00 210 VAL A C 1
ATOM 1778 O O . VAL A 1 210 ? -30.604 34.241 4.277 1.00 32.00 210 VAL A O 1
ATOM 1781 N N . ASN A 1 211 ? -31.086 35.349 2.375 1.00 30.53 211 ASN A N 1
ATOM 1782 C CA . ASN A 1 211 ? -32.474 34.904 2.304 1.00 30.53 211 ASN A CA 1
ATOM 1783 C C . ASN A 1 211 ? -32.548 33.475 1.755 1.00 30.53 211 ASN A C 1
ATOM 1785 O O . ASN A 1 211 ? -31.908 33.117 0.770 1.00 30.53 211 ASN A O 1
ATOM 1789 N N . ARG A 1 212 ? -33.325 32.650 2.453 1.00 37.16 212 ARG A N 1
ATOM 1790 C CA . ARG A 1 212 ? -33.478 31.214 2.239 1.00 37.16 212 ARG A CA 1
ATOM 1791 C C . ARG A 1 212 ? -34.862 30.943 1.648 1.00 37.16 212 ARG A C 1
ATOM 1793 O O . ARG A 1 212 ? -35.721 30.549 2.417 1.00 37.16 212 ARG A O 1
ATOM 1800 N N . TYR A 1 213 ? -35.068 31.128 0.343 1.00 32.84 213 TYR A N 1
ATOM 1801 C CA . TYR A 1 213 ? -36.208 30.575 -0.411 1.00 32.84 213 TYR A CA 1
ATOM 1802 C C . TYR A 1 213 ? -35.848 30.433 -1.902 1.00 32.84 213 TYR A C 1
ATOM 1804 O O . TYR A 1 213 ? -35.000 31.171 -2.386 1.00 32.84 213 TYR A O 1
ATOM 1812 N N . GLU A 1 214 ? -36.515 29.479 -2.565 1.00 34.06 214 GLU A N 1
ATOM 1813 C CA . GLU A 1 214 ? -36.509 29.137 -4.007 1.00 34.06 214 GLU A CA 1
ATOM 1814 C C . GLU A 1 214 ? -35.556 28.010 -4.463 1.00 34.06 214 GLU A C 1
ATOM 1816 O O . GLU A 1 214 ? -34.478 28.210 -5.016 1.00 34.06 214 GLU A O 1
ATOM 1821 N N . ILE A 1 215 ? -36.028 26.772 -4.251 1.00 36.38 215 ILE A N 1
ATOM 1822 C CA . ILE A 1 215 ? -35.797 25.626 -5.144 1.00 36.38 215 ILE A CA 1
ATOM 1823 C C . ILE A 1 215 ? -37.178 25.177 -5.638 1.00 36.38 215 ILE A C 1
ATOM 1825 O O . ILE A 1 215 ? -37.775 24.311 -5.015 1.00 36.38 215 ILE A O 1
ATOM 1829 N N . GLU A 1 216 ? -37.657 25.787 -6.717 1.00 36.09 216 GLU A N 1
ATOM 1830 C CA . GLU A 1 216 ? -38.604 25.309 -7.747 1.00 36.09 216 GLU A CA 1
ATOM 1831 C C . GLU A 1 216 ? -38.259 26.230 -8.942 1.00 36.09 216 GLU A C 1
ATOM 1833 O O . GLU A 1 216 ? -37.986 27.402 -8.729 1.00 36.09 216 GLU A O 1
ATOM 1838 N N . GLU A 1 217 ? -38.054 25.850 -10.194 1.00 33.62 217 GLU A N 1
ATOM 1839 C CA . GLU A 1 217 ? -38.607 24.826 -11.061 1.00 33.62 217 GLU A CA 1
ATOM 1840 C C . GLU A 1 217 ? -37.537 24.526 -12.127 1.00 33.62 217 GLU A C 1
ATOM 1842 O O . GLU A 1 217 ? -36.855 25.440 -12.573 1.00 33.62 217 GLU A O 1
ATOM 1847 N N . PHE A 1 218 ? -37.412 23.284 -12.586 1.00 38.09 218 PHE A N 1
ATOM 1848 C CA . PHE A 1 218 ? -37.178 23.012 -14.008 1.00 38.09 218 PHE A CA 1
ATOM 1849 C C . PHE A 1 218 ? -37.759 21.629 -14.294 1.00 38.09 218 PHE A C 1
ATOM 1851 O O . PHE A 1 218 ? -37.207 20.599 -13.896 1.00 38.09 218 PHE A O 1
ATOM 1858 N N . SER A 1 219 ? -38.948 21.674 -14.898 1.00 40.28 219 SER A N 1
ATOM 1859 C CA . SER A 1 219 ? -39.528 20.615 -15.721 1.00 40.28 219 SER A CA 1
ATOM 1860 C C . SER A 1 219 ? -38.603 20.240 -16.875 1.00 40.28 219 SER A C 1
ATOM 1862 O O . SER A 1 219 ? -37.796 21.095 -17.302 1.00 40.28 219 SER A O 1
#

pLDDT: mean 76.65, std 20.79, range [29.03, 96.94]

InterPro domains:
  IPR001005 SANT/Myb domain [PF00249] (19-62)
  IPR001005 SANT/Myb domain [PF00249] (73-113)
  IPR001005 SANT/Myb domain [PS50090] (19-64)
  IPR001005 SANT/Myb domain [PS50090] (73-115)
  IPR001005 SANT/Myb domain [SM00717] (7-66)
  IPR001005 SANT/Myb domain [SM00717] (69-117)
  IPR001005 SANT/Myb domain [cd00167] (19-62)
  IPR001005 SANT/Myb domain [cd00167] (73-112)
  IPR009057 Homedomain-like superfamily [SSF46689] (18-111)
  IPR017930 Myb domain [PS51294] (19-68)
  IPR017930 Myb domain [PS51294] (73-119)
  IPR050560 Transcription factors Myb-like [PTHR45614] (19-152)

Foldseek 3Di:
DDDPPQPDPALDPDPLNVVLLVLLVVLCVVPNLPCLQVSQVVSVVVDVDRDHSVRSNCCCQQDSVLVVPDLDDDLVNLVLLLVVCVVPPLPLCVSVVVPVSHHSVSSVCVLVVLQVVLQCLLCVPDDPLQGDDDDPSVQCVQPLSVCSSSDDPPDDSVVSVPDDDDSVSSVVVVVVVVVVVVVVVVPPDDVVVVVVVVPPDDDDDDDDDDDDDDDDDDD

Sequence (219 aa):
MKDNLKYKKLWSLDVRHIQEDKVLEDYVELYGRKNWKKIAKKLTLQISSKRTAKQCRERWENKIKFQHAPCFWSEAEEKLLFSLHMTFGNKWAIISKYFPGKSSNSIKNNFYSTIRRNIRRYNKGKNHDMQLKGPINKLIKVPEFREILTTSKKVGKEYFLSVKLPFESFAFLDKETNFEKDLQAENEISNDDLELFLAFDDESFPRFEVNRYEIEEFS